Protein AF-A0AAE0WRH0-F1 (afdb_monomer_lite)

Foldseek 3Di:
DDPPPPPDDDDDDDDDDDDDDDDDDDDDDDDDDDPDDDPDVPLDQKDADPVLQKMKGWWWQPPPDWPVNATKTWIWIWGADPLQQFTATPNHGADGPDVQLQFHDFDWIKIFGPPDRVVCCVVPPVSVCVRVVDPRIWTKGFWWFKDKCLDPDPPDKDLKDKIKIKIDTQWIFTPPDPPTDTGGRQDQATWIKIWIKTWPVSDTSPDSSTHIGTPDIDTHGHDPPDDQQDPVNAAFDQPDSDPFPDPDGSRHRTGDPVQADPSHGQHPNNVVVVVVVVVVVVVVVVDDPVVVVVVVVVVVVVVVVVVVVVVVPPPDPPDDDD

Structure (mmCIF, N/CA/C/O backbone):
data_AF-A0AAE0WRH0-F1
#
_entry.id   AF-A0AAE0WRH0-F1
#
loop_
_atom_site.group_PDB
_atom_site.id
_atom_site.type_symbol
_atom_site.label_atom_id
_atom_site.label_alt_id
_atom_site.label_comp_id
_atom_site.label_asym_id
_atom_site.label_entity_id
_atom_site.label_seq_id
_atom_site.pdbx_PDB_ins_code
_atom_site.Cartn_x
_atom_site.Cartn_y
_atom_site.Cartn_z
_atom_site.occupancy
_atom_site.B_iso_or_equiv
_atom_site.auth_seq_id
_atom_site.auth_comp_id
_atom_site.auth_asym_id
_atom_site.auth_atom_id
_atom_site.pdbx_PDB_model_num
ATOM 1 N N . MET A 1 1 ? 21.909 21.677 -8.912 1.00 36.31 1 MET A N 1
ATOM 2 C CA . MET A 1 1 ? 21.391 20.321 -8.637 1.00 36.31 1 MET A CA 1
ATOM 3 C C . MET A 1 1 ? 22.316 19.340 -9.347 1.00 36.31 1 MET A C 1
ATOM 5 O O . MET A 1 1 ? 22.305 19.301 -10.567 1.00 36.31 1 MET A O 1
ATOM 9 N N . ALA A 1 2 ? 23.216 18.668 -8.629 1.00 28.12 2 ALA A N 1
ATOM 10 C CA . ALA A 1 2 ? 24.115 17.678 -9.222 1.00 28.12 2 ALA A CA 1
ATOM 11 C C . ALA A 1 2 ? 23.536 16.290 -8.933 1.00 28.12 2 ALA A C 1
ATOM 13 O O . ALA A 1 2 ? 23.736 15.752 -7.848 1.00 28.12 2 ALA A O 1
ATOM 14 N N . ILE A 1 3 ? 22.774 15.736 -9.878 1.00 37.31 3 ILE A N 1
ATOM 15 C CA . ILE A 1 3 ? 22.413 14.317 -9.848 1.00 37.31 3 ILE A CA 1
ATOM 16 C C . ILE A 1 3 ? 23.674 13.573 -10.283 1.00 37.31 3 ILE A C 1
ATOM 18 O O . ILE A 1 3 ? 23.956 13.422 -11.470 1.00 37.31 3 ILE A O 1
ATOM 22 N N . THR A 1 4 ? 24.506 13.199 -9.317 1.00 38.31 4 THR A N 1
ATOM 23 C CA . THR A 1 4 ? 25.695 12.396 -9.578 1.00 38.31 4 THR A CA 1
ATOM 24 C C . THR A 1 4 ? 25.254 10.990 -9.978 1.00 38.31 4 THR A C 1
ATOM 26 O O . THR A 1 4 ? 24.755 10.207 -9.175 1.00 38.31 4 THR A O 1
ATOM 29 N N . CYS A 1 5 ? 25.434 10.664 -11.258 1.00 40.53 5 CYS A N 1
ATOM 30 C CA . CYS A 1 5 ? 25.326 9.309 -11.793 1.00 40.53 5 CYS A CA 1
ATOM 31 C C . CYS A 1 5 ? 26.486 8.441 -11.266 1.00 40.53 5 CYS A C 1
ATOM 33 O O . CYS A 1 5 ? 27.428 8.139 -11.993 1.00 40.53 5 CYS A O 1
ATOM 35 N N . SER A 1 6 ? 26.456 8.047 -9.991 1.00 40.62 6 SER A N 1
ATOM 36 C CA . SER A 1 6 ? 27.444 7.130 -9.409 1.00 40.62 6 SER A CA 1
ATOM 37 C C . SER A 1 6 ? 27.052 5.669 -9.661 1.00 40.62 6 SER A C 1
ATOM 39 O O . SER A 1 6 ? 26.586 4.939 -8.791 1.00 40.62 6 SER A O 1
ATOM 41 N N . LEU A 1 7 ? 27.251 5.214 -10.896 1.00 40.50 7 LEU A N 1
ATOM 42 C CA . LEU A 1 7 ? 27.279 3.791 -11.235 1.00 40.50 7 LEU A CA 1
ATOM 43 C C . LEU A 1 7 ? 28.736 3.334 -11.188 1.00 40.50 7 LEU A C 1
ATOM 45 O O . LEU A 1 7 ? 29.423 3.528 -12.178 1.00 40.50 7 LEU A O 1
ATOM 49 N N . LEU A 1 8 ? 29.201 2.794 -10.051 1.00 39.56 8 LEU A N 1
ATOM 50 C CA . LEU A 1 8 ? 30.310 1.821 -9.916 1.00 39.56 8 LEU A CA 1
ATOM 51 C C . LEU A 1 8 ? 30.811 1.780 -8.461 1.00 39.56 8 LEU A C 1
ATOM 53 O O . LEU A 1 8 ? 31.639 2.585 -8.051 1.00 39.56 8 LEU A O 1
ATOM 57 N N . SER A 1 9 ? 30.293 0.835 -7.677 1.00 38.06 9 SER A N 1
ATOM 58 C CA . SER A 1 9 ? 31.004 0.073 -6.630 1.00 38.06 9 SER A CA 1
ATOM 59 C C . SER A 1 9 ? 29.976 -0.503 -5.661 1.00 38.06 9 SER A C 1
ATOM 61 O O . SER A 1 9 ? 29.322 0.232 -4.933 1.00 38.06 9 SER A O 1
ATOM 63 N N . ARG A 1 10 ? 29.799 -1.827 -5.705 1.00 33.09 10 ARG A N 1
ATOM 64 C CA . ARG A 1 10 ? 29.371 -2.709 -4.601 1.00 33.09 10 ARG A CA 1
ATOM 65 C C . ARG A 1 10 ? 29.104 -4.093 -5.185 1.00 33.09 10 ARG A C 1
ATOM 67 O O . ARG A 1 10 ? 27.976 -4.516 -5.396 1.00 33.09 10 ARG A O 1
ATOM 74 N N . LEU A 1 11 ? 30.200 -4.775 -5.489 1.00 36.78 11 LEU A N 1
ATOM 75 C CA . LEU A 1 11 ? 30.260 -6.228 -5.534 1.00 36.78 11 LEU A CA 1
ATOM 76 C C . LEU A 1 11 ? 31.298 -6.600 -4.484 1.00 36.78 11 LEU A C 1
ATOM 78 O O . LEU A 1 11 ? 32.467 -6.279 -4.675 1.00 36.78 11 LEU A O 1
ATOM 82 N N . THR A 1 12 ? 30.866 -7.156 -3.352 1.00 38.25 12 THR A N 1
ATOM 83 C CA . THR A 1 12 ? 31.510 -8.289 -2.659 1.00 38.25 12 THR A CA 1
ATOM 84 C C . THR A 1 12 ? 30.901 -8.529 -1.271 1.00 38.25 12 THR A C 1
ATOM 86 O O . THR A 1 12 ? 30.649 -7.601 -0.510 1.00 38.25 12 THR A O 1
ATOM 89 N N . ASN A 1 13 ? 30.751 -9.826 -0.984 1.00 36.03 13 ASN A N 1
ATOM 90 C CA . ASN A 1 13 ? 30.746 -10.505 0.315 1.00 36.03 13 ASN A CA 1
ATOM 91 C C . ASN A 1 13 ? 29.469 -10.477 1.169 1.00 36.03 13 ASN A C 1
ATOM 93 O O . ASN A 1 13 ? 29.310 -9.662 2.072 1.00 36.03 13 ASN A O 1
ATOM 97 N N . GLY A 1 14 ? 28.620 -11.487 0.946 1.00 33.38 14 GLY A N 1
ATOM 98 C CA . GLY A 1 14 ? 27.663 -11.987 1.932 1.00 33.38 14 GLY A CA 1
ATOM 99 C C . GLY A 1 14 ? 28.181 -13.279 2.568 1.00 33.38 14 GLY A C 1
ATOM 100 O O . GLY A 1 14 ? 28.287 -14.303 1.895 1.00 33.38 14 GLY A O 1
ATOM 101 N N . THR A 1 15 ? 28.516 -13.222 3.854 1.00 36.72 15 THR A N 1
ATOM 102 C CA . THR A 1 15 ? 28.806 -14.374 4.718 1.00 36.72 15 THR A CA 1
ATOM 103 C C . THR A 1 15 ? 27.499 -14.874 5.337 1.00 36.72 15 THR A C 1
ATOM 105 O O . THR A 1 15 ? 26.693 -14.078 5.814 1.00 36.72 15 THR A O 1
ATOM 108 N N . ILE A 1 16 ? 27.285 -16.189 5.327 1.00 41.66 16 ILE A N 1
ATOM 109 C CA . ILE A 1 16 ? 26.088 -16.855 5.863 1.00 41.66 16 ILE A CA 1
ATOM 110 C C . ILE A 1 16 ? 26.263 -17.064 7.378 1.00 41.66 16 ILE A C 1
ATOM 112 O O . ILE A 1 16 ? 27.250 -17.694 7.761 1.00 41.66 16 ILE A O 1
ATOM 116 N N . PRO A 1 17 ? 25.346 -16.597 8.248 1.00 42.09 17 PRO A N 1
ATOM 117 C CA . PRO A 1 17 ? 25.362 -16.967 9.657 1.00 42.09 17 PRO A CA 1
ATOM 118 C C . PRO A 1 17 ? 24.641 -18.299 9.911 1.00 42.09 17 PRO A C 1
ATOM 120 O O . PRO A 1 17 ? 23.579 -18.594 9.359 1.00 42.09 17 PRO A O 1
ATOM 123 N N . GLU A 1 18 ? 25.262 -19.093 10.777 1.00 35.84 18 GLU A N 1
ATOM 124 C CA . GLU A 1 18 ? 24.872 -20.428 11.222 1.00 35.84 18 GLU A CA 1
ATOM 125 C C . GLU A 1 18 ? 23.716 -20.371 12.240 1.00 35.84 18 GLU A C 1
ATOM 127 O O . GLU A 1 18 ? 23.653 -19.495 13.105 1.00 35.84 18 GLU A O 1
ATOM 132 N N . LYS A 1 19 ? 22.759 -21.297 12.111 1.00 34.88 19 LYS A N 1
ATOM 133 C CA . LYS A 1 19 ? 21.473 -21.285 12.822 1.00 34.88 19 LYS A CA 1
ATOM 134 C C . LYS A 1 19 ? 21.535 -22.152 14.085 1.00 34.88 19 LYS A C 1
ATOM 136 O O . LYS A 1 19 ? 21.376 -23.369 14.014 1.00 34.88 19 LYS A O 1
ATOM 141 N N . THR A 1 20 ? 21.697 -21.527 15.248 1.00 38.59 20 THR A N 1
ATOM 142 C CA . THR A 1 20 ? 21.632 -22.206 16.554 1.00 38.59 20 THR A CA 1
ATOM 143 C C . THR A 1 20 ? 20.179 -22.407 16.987 1.00 38.59 20 THR A C 1
ATOM 145 O O . THR A 1 20 ? 19.415 -21.451 17.104 1.00 38.59 20 THR A O 1
ATOM 148 N N . THR A 1 21 ? 19.792 -23.663 17.226 1.00 37.97 21 THR A N 1
ATOM 149 C CA . THR A 1 21 ? 18.445 -24.058 17.668 1.00 37.97 21 THR A CA 1
ATOM 150 C C . THR A 1 21 ? 18.460 -24.366 19.163 1.00 37.97 21 THR A C 1
ATOM 152 O O . THR A 1 21 ? 19.116 -25.312 19.591 1.00 37.97 21 THR A O 1
ATOM 155 N N . THR A 1 22 ? 17.723 -23.587 19.954 1.00 46.72 22 THR A N 1
ATOM 156 C CA . THR A 1 22 ? 17.551 -23.790 21.402 1.00 46.72 22 THR A CA 1
ATOM 157 C C . THR A 1 22 ? 16.185 -24.430 21.688 1.00 46.72 22 THR A C 1
ATOM 159 O O . THR A 1 22 ? 15.180 -23.956 21.153 1.00 46.72 22 THR A O 1
ATOM 162 N N . PRO A 1 23 ? 16.093 -25.475 22.531 1.00 41.44 23 PRO A N 1
ATOM 163 C CA . PRO A 1 23 ? 14.818 -26.089 22.888 1.00 41.44 23 PRO A CA 1
ATOM 164 C C . PRO A 1 23 ? 14.096 -25.295 23.989 1.00 41.44 23 PRO A C 1
ATOM 166 O O . PRO A 1 23 ? 14.675 -24.954 25.019 1.00 41.44 23 PRO A O 1
ATOM 169 N N . ILE A 1 24 ? 12.806 -25.026 23.772 1.00 45.50 24 ILE A N 1
ATOM 170 C CA . ILE A 1 24 ? 11.917 -24.327 24.710 1.00 45.50 24 ILE A CA 1
ATOM 171 C C . ILE A 1 24 ? 11.185 -25.364 25.573 1.00 45.50 24 ILE A C 1
ATOM 173 O O . ILE A 1 24 ? 10.405 -26.166 25.063 1.00 45.50 24 ILE A O 1
ATOM 177 N N . SER A 1 25 ? 11.420 -25.320 26.887 1.00 37.91 25 SER A N 1
ATOM 178 C CA . SER A 1 25 ? 10.649 -26.041 27.909 1.00 37.91 25 SER A CA 1
ATOM 179 C C . SER A 1 25 ? 9.514 -25.156 28.434 1.00 37.91 25 SER A C 1
ATOM 181 O O . SER A 1 25 ? 9.714 -23.965 28.671 1.00 37.91 25 SER A O 1
ATOM 183 N N . ARG A 1 26 ? 8.318 -25.731 28.610 1.00 41.47 26 ARG A N 1
ATOM 184 C CA . ARG A 1 26 ? 7.085 -25.026 28.992 1.00 41.47 26 ARG A CA 1
ATOM 185 C C . ARG A 1 26 ? 6.517 -25.616 30.292 1.00 41.47 26 ARG A C 1
ATOM 187 O O . ARG A 1 26 ? 6.052 -26.753 30.260 1.00 41.47 26 ARG A O 1
ATOM 194 N N . PRO A 1 27 ? 6.487 -24.875 31.414 1.00 50.16 27 PRO A N 1
ATOM 195 C CA . PRO A 1 27 ? 5.663 -25.225 32.567 1.00 50.16 27 PRO A CA 1
ATOM 196 C C . PRO A 1 27 ? 4.265 -24.611 32.419 1.00 50.16 27 PRO A C 1
ATOM 198 O O . PRO A 1 27 ? 4.120 -23.426 32.117 1.00 50.16 27 PRO A O 1
ATOM 201 N N . GLY A 1 28 ? 3.232 -25.428 32.622 1.00 53.56 28 GLY A N 1
ATOM 202 C CA . GLY A 1 28 ? 1.841 -24.988 32.655 1.00 53.56 28 GLY A CA 1
ATOM 203 C C . GLY A 1 28 ? 1.532 -24.238 33.948 1.00 53.56 28 GLY A C 1
ATOM 204 O O . GLY A 1 28 ? 1.704 -24.781 35.036 1.00 53.56 28 GLY A O 1
ATOM 205 N N . GLN A 1 29 ? 1.049 -23.004 33.820 1.00 47.09 29 GLN A N 1
ATOM 206 C CA . GLN A 1 29 ? 0.536 -22.209 34.930 1.00 47.09 29 GLN A CA 1
ATOM 207 C C . GLN A 1 29 ? -0.936 -21.888 34.656 1.00 47.09 29 GLN A C 1
ATOM 209 O O . GLN A 1 29 ? -1.284 -21.395 33.583 1.00 47.09 29 GLN A O 1
ATOM 214 N N . ALA A 1 30 ? -1.801 -22.242 35.606 1.00 55.53 30 ALA A N 1
ATOM 215 C CA . ALA A 1 30 ? -3.238 -22.022 35.531 1.00 55.53 30 ALA A CA 1
ATOM 216 C C . ALA A 1 30 ? -3.544 -20.519 35.618 1.00 55.53 30 ALA A C 1
ATOM 218 O O . ALA A 1 30 ? -3.174 -19.861 36.590 1.00 55.53 30 ALA A O 1
ATOM 219 N N . VAL A 1 31 ? -4.201 -19.989 34.586 1.00 49.31 31 VAL A N 1
ATOM 220 C CA . VAL A 1 31 ? -4.571 -18.575 34.465 1.00 49.31 31 VAL A CA 1
ATOM 221 C C . VAL A 1 31 ? -6.003 -18.402 34.968 1.00 49.31 31 VAL A C 1
ATOM 223 O O . VAL A 1 31 ? -6.925 -19.064 34.490 1.00 49.31 31 VAL A O 1
ATOM 226 N N . SER A 1 32 ? -6.176 -17.533 35.960 1.00 60.09 32 SER A N 1
ATOM 227 C CA . SER A 1 32 ? -7.472 -17.064 36.451 1.00 60.09 32 SER A CA 1
ATOM 228 C C . SER A 1 32 ? -8.250 -16.328 35.348 1.00 60.09 32 SER A C 1
ATOM 230 O O . SER A 1 32 ? -7.640 -15.718 34.468 1.00 60.09 32 SER A O 1
ATOM 232 N N . PRO A 1 33 ? -9.596 -16.369 35.367 1.00 61.50 33 PRO A N 1
ATOM 233 C CA . PRO A 1 33 ? -10.404 -15.729 34.337 1.00 61.50 33 PRO A CA 1
ATOM 234 C C . PRO A 1 33 ? -10.141 -14.213 34.303 1.00 61.50 33 PRO A C 1
ATOM 236 O O . PRO A 1 33 ? -10.092 -13.580 35.363 1.00 61.50 33 PRO A O 1
ATOM 239 N N . PRO A 1 34 ? -9.950 -13.628 33.107 1.00 59.00 34 PRO A N 1
ATOM 240 C CA . PRO A 1 34 ? -9.589 -12.227 32.974 1.00 59.00 34 PRO A CA 1
ATOM 241 C C . PRO A 1 34 ? -10.726 -11.316 33.464 1.00 59.00 34 PRO A C 1
ATOM 243 O O . PRO A 1 34 ? -11.902 -11.615 33.231 1.00 59.00 34 PRO A O 1
ATOM 246 N N . PRO A 1 35 ? -10.396 -10.199 34.136 1.00 59.44 35 PRO A N 1
ATOM 247 C CA . PRO A 1 35 ? -11.379 -9.204 34.536 1.00 59.44 35 PRO A CA 1
ATOM 248 C C . PRO A 1 35 ? -12.110 -8.649 33.309 1.00 59.44 35 PRO A C 1
ATOM 250 O O . PRO A 1 35 ? -11.516 -8.412 32.256 1.00 59.44 35 PRO A O 1
ATOM 253 N N . LYS A 1 36 ? -13.425 -8.464 33.459 1.00 47.84 36 LYS A N 1
ATOM 254 C CA . LYS A 1 36 ? -14.322 -7.954 32.419 1.00 47.84 36 LYS A CA 1
ATOM 255 C C . LYS A 1 36 ? -13.853 -6.550 31.990 1.00 47.84 36 LYS A C 1
ATOM 257 O O . LYS A 1 36 ? -13.722 -5.694 32.866 1.00 47.84 36 LYS A O 1
ATOM 262 N N . PRO A 1 37 ? -13.573 -6.309 30.696 1.00 50.72 37 PRO A N 1
ATOM 263 C CA . PRO A 1 37 ? -13.028 -5.036 30.243 1.00 50.72 37 PRO A CA 1
ATOM 264 C C . PRO A 1 37 ? -14.036 -3.905 30.472 1.00 50.72 37 PRO A C 1
ATOM 266 O O . PRO A 1 37 ? -15.214 -4.030 30.145 1.00 50.72 37 PRO A O 1
ATOM 269 N N . SER A 1 38 ? -13.546 -2.823 31.074 1.00 46.62 38 SER A N 1
ATOM 270 C CA . SER A 1 38 ? -14.265 -1.564 31.263 1.00 46.62 38 SER A CA 1
ATOM 271 C C . SER A 1 38 ? -14.531 -0.916 29.902 1.00 46.62 38 SER A C 1
ATOM 273 O O . SER A 1 38 ? -13.599 -0.733 29.121 1.00 46.62 38 SER A O 1
ATOM 275 N N . GLU A 1 39 ? -15.787 -0.565 29.628 1.00 45.88 39 GLU A N 1
ATOM 276 C CA . GLU A 1 39 ? -16.225 0.190 28.446 1.00 45.88 39 GLU A CA 1
ATOM 277 C C . GLU A 1 39 ? -15.820 1.671 28.583 1.00 45.88 39 GLU A C 1
ATOM 279 O O . GLU A 1 39 ? -16.652 2.552 28.785 1.00 45.88 39 GLU A O 1
ATOM 284 N N . GLU A 1 40 ? -14.522 1.973 28.513 1.00 43.34 40 GLU A N 1
ATOM 285 C CA . GLU A 1 40 ? -14.104 3.314 28.091 1.00 43.34 40 GLU A CA 1
ATOM 286 C C . GLU A 1 40 ? -14.421 3.469 26.596 1.00 43.34 40 GLU A C 1
ATOM 288 O O . GLU A 1 40 ? -14.320 2.480 25.860 1.00 43.34 40 GLU A O 1
ATOM 293 N N . PRO A 1 41 ? -14.801 4.671 26.116 1.00 48.25 41 PRO A N 1
ATOM 294 C CA . PRO A 1 41 ? -14.978 4.933 24.693 1.00 48.25 41 PRO A CA 1
ATOM 295 C C . PRO A 1 41 ? -13.643 4.663 24.005 1.00 48.25 41 PRO A C 1
ATOM 297 O O . PRO A 1 41 ? -12.730 5.488 24.030 1.00 48.25 41 PRO A O 1
ATOM 300 N N . SER A 1 42 ? -13.500 3.443 23.483 1.00 50.19 42 SER A N 1
ATOM 301 C CA . SER A 1 42 ? -12.217 2.955 23.016 1.00 50.19 42 SER A CA 1
ATOM 302 C C . SER A 1 42 ? -11.779 3.880 21.896 1.00 50.19 42 SER A C 1
ATOM 304 O O . SER A 1 42 ? -12.507 4.057 20.912 1.00 50.19 42 SER A O 1
ATOM 306 N N . ASN A 1 43 ? -10.614 4.494 22.080 1.00 62.09 43 ASN A N 1
ATOM 307 C CA . ASN A 1 43 ? -9.896 5.246 21.067 1.00 62.09 43 ASN A CA 1
ATOM 308 C C . ASN A 1 43 ? -9.443 4.244 19.995 1.00 62.09 43 ASN A C 1
ATOM 310 O O . ASN A 1 43 ? -8.285 3.845 19.927 1.00 62.09 43 ASN A O 1
ATOM 314 N N . SER A 1 44 ? -10.423 3.692 19.286 1.00 78.12 44 SER A N 1
ATOM 315 C CA . SER A 1 44 ? -10.255 2.566 18.395 1.00 78.12 44 SER A CA 1
ATOM 316 C C . SER A 1 44 ? -9.604 3.091 17.133 1.00 78.12 44 SER A C 1
ATOM 318 O O . SER A 1 44 ? -10.112 3.977 16.448 1.00 78.12 44 SER A O 1
ATOM 320 N N . ASP A 1 45 ? -8.443 2.529 16.835 1.00 91.69 45 ASP A N 1
ATOM 321 C CA . ASP A 1 45 ? -7.679 2.851 15.637 1.00 91.69 45 ASP A CA 1
ATOM 322 C C . ASP A 1 45 ? -8.337 2.286 14.361 1.00 91.69 45 ASP A C 1
ATOM 324 O O . ASP A 1 45 ? -7.803 2.422 13.263 1.00 91.69 45 ASP A O 1
ATOM 328 N N . PHE A 1 46 ? -9.500 1.639 14.473 1.00 94.62 46 PHE A N 1
ATOM 329 C CA . PHE A 1 46 ? -10.272 1.136 13.345 1.00 94.62 46 PHE A CA 1
ATOM 330 C C . PHE A 1 46 ? -11.781 1.198 13.615 1.00 94.62 46 PHE A C 1
ATOM 332 O O . PHE A 1 46 ? -12.233 1.127 14.755 1.00 94.62 46 PHE A O 1
ATOM 339 N N . TYR A 1 47 ? -12.556 1.293 12.541 1.00 94.62 47 TYR A N 1
ATOM 340 C CA . TYR A 1 47 ? -14.014 1.262 12.514 1.00 94.62 47 TYR A CA 1
ATOM 341 C C . TYR A 1 47 ? -14.446 0.274 11.429 1.00 94.62 47 TYR A C 1
ATOM 343 O O . TYR A 1 47 ? -13.955 0.356 10.307 1.00 94.62 47 TYR A O 1
ATOM 351 N N . ILE A 1 48 ? -15.353 -0.651 11.741 1.00 94.81 48 ILE A N 1
ATOM 352 C CA . ILE A 1 48 ? -15.945 -1.577 10.762 1.00 94.81 48 ILE A CA 1
ATOM 353 C C . ILE A 1 48 ? -17.402 -1.168 10.570 1.00 94.81 48 ILE A C 1
ATOM 355 O O . ILE A 1 48 ? -18.117 -0.951 11.552 1.00 94.81 48 ILE A O 1
ATOM 359 N N . SER A 1 49 ? -17.849 -1.057 9.321 1.00 94.06 49 SER A N 1
ATOM 360 C CA . SER A 1 49 ? -19.236 -0.708 9.032 1.00 94.06 49 SER A CA 1
ATOM 361 C C . SER A 1 49 ? -20.197 -1.809 9.474 1.00 94.06 49 SER A C 1
ATOM 363 O O . SER A 1 49 ? -19.862 -2.993 9.506 1.00 94.06 49 SER A O 1
ATOM 365 N N . ARG A 1 50 ? -21.433 -1.419 9.802 1.00 93.19 50 ARG A N 1
ATOM 366 C CA . ARG A 1 50 ? -22.461 -2.340 10.324 1.00 93.19 50 ARG A CA 1
ATOM 367 C C . ARG A 1 50 ? -22.827 -3.470 9.360 1.00 93.19 50 ARG A C 1
ATOM 369 O O . ARG A 1 50 ? -23.261 -4.527 9.794 1.00 93.19 50 ARG A O 1
ATOM 376 N N . ASP A 1 51 ? -22.687 -3.231 8.064 1.00 94.44 51 ASP A N 1
ATOM 377 C CA . ASP A 1 51 ? -22.930 -4.199 6.994 1.00 94.44 51 ASP A CA 1
ATOM 378 C C . ASP A 1 51 ? -21.694 -5.054 6.663 1.00 94.44 51 ASP A C 1
ATOM 380 O O . ASP A 1 51 ? -21.763 -5.901 5.776 1.00 94.44 51 ASP A O 1
ATOM 384 N N . HIS A 1 52 ? -20.569 -4.851 7.362 1.00 95.50 52 HIS A N 1
ATOM 385 C CA . HIS A 1 52 ? -19.303 -5.560 7.153 1.00 95.50 52 HIS A CA 1
ATOM 386 C C . HIS A 1 52 ? -18.721 -5.425 5.734 1.00 95.50 52 HIS A C 1
ATOM 388 O O . HIS A 1 52 ? -17.855 -6.214 5.339 1.00 95.50 52 HIS A O 1
ATOM 394 N N . SER A 1 53 ? -19.180 -4.433 4.964 1.00 95.50 53 SER A N 1
ATOM 395 C CA . SER A 1 53 ? -18.709 -4.165 3.602 1.00 95.50 53 SER A CA 1
ATOM 396 C C . SER A 1 53 ? -17.479 -3.257 3.568 1.00 95.50 53 SER A C 1
ATOM 398 O O . SER A 1 53 ? -16.770 -3.205 2.561 1.00 95.50 53 SER A O 1
ATOM 400 N N . SER A 1 54 ? -17.210 -2.544 4.664 1.00 96.69 54 SER A N 1
ATOM 401 C CA . SER A 1 54 ? -16.128 -1.575 4.744 1.00 96.69 54 SER A CA 1
ATOM 402 C C . SER A 1 54 ? -15.489 -1.499 6.126 1.00 96.69 54 SER A C 1
ATOM 404 O O . SER A 1 54 ? -16.084 -1.846 7.149 1.00 96.69 54 SER A O 1
ATOM 406 N N . ALA A 1 55 ? -14.242 -1.050 6.149 1.00 96.81 55 ALA A N 1
ATOM 407 C CA . ALA A 1 55 ? -13.501 -0.757 7.351 1.00 96.81 55 ALA A CA 1
ATOM 408 C C . ALA A 1 55 ? -12.596 0.452 7.127 1.00 96.81 55 ALA A C 1
ATOM 410 O O . ALA A 1 55 ? -11.842 0.519 6.158 1.00 96.81 55 ALA A O 1
ATOM 411 N N . LEU A 1 56 ? -12.634 1.385 8.065 1.00 96.31 56 LEU A N 1
ATOM 412 C CA . LEU A 1 56 ? -11.727 2.514 8.116 1.00 96.31 56 LEU A CA 1
ATOM 413 C C . LEU A 1 56 ? -10.659 2.231 9.169 1.00 96.31 56 LEU A C 1
ATOM 415 O O . LEU A 1 56 ? -10.981 1.825 10.282 1.00 96.31 56 LEU A O 1
ATOM 419 N N . VAL A 1 57 ? -9.392 2.442 8.830 1.00 96.75 57 VAL A N 1
ATOM 420 C CA . VAL A 1 57 ? -8.257 2.191 9.722 1.00 96.75 57 VAL A CA 1
ATOM 421 C C . VAL A 1 57 ? -7.391 3.439 9.794 1.00 96.75 57 VAL A C 1
ATOM 423 O O . VAL A 1 57 ? -6.945 3.947 8.766 1.00 96.75 57 VAL A O 1
ATOM 426 N N . LYS A 1 58 ? -7.137 3.919 11.011 1.00 95.94 58 LYS A N 1
ATOM 427 C CA . LYS A 1 58 ? -6.121 4.926 11.309 1.00 95.94 58 LYS A CA 1
ATOM 428 C C . LYS A 1 58 ? -4.820 4.203 11.634 1.00 95.94 58 LYS A C 1
ATOM 430 O O . LYS A 1 58 ? -4.755 3.438 12.591 1.00 95.94 58 LYS A O 1
ATOM 435 N N . LEU A 1 59 ? -3.784 4.445 10.840 1.00 96.44 59 LEU A N 1
ATOM 436 C CA . LEU A 1 59 ? -2.475 3.835 11.041 1.00 96.44 59 LEU A CA 1
ATOM 437 C C . LEU A 1 59 ? -1.424 4.904 11.315 1.00 96.44 59 LEU A C 1
ATOM 439 O O . LEU A 1 59 ? -1.157 5.737 10.453 1.00 96.44 59 LEU A O 1
ATOM 443 N N . ASP A 1 60 ? -0.807 4.855 12.491 1.00 95.62 60 ASP A N 1
ATOM 444 C CA . ASP A 1 60 ? 0.297 5.746 12.846 1.00 95.62 60 ASP A CA 1
ATOM 445 C C . ASP A 1 60 ? 1.547 5.418 12.021 1.00 95.62 60 ASP A C 1
ATOM 447 O O . ASP A 1 60 ? 1.944 4.254 11.908 1.00 95.62 60 ASP A O 1
ATOM 451 N N . LEU A 1 61 ? 2.182 6.454 11.467 1.00 95.12 61 LEU A N 1
ATOM 452 C CA . LEU A 1 61 ? 3.397 6.353 10.658 1.00 95.12 61 LEU A CA 1
ATOM 453 C C . LEU A 1 61 ? 4.561 7.065 11.368 1.00 95.12 61 LEU A C 1
ATOM 455 O O . LEU A 1 61 ? 4.902 8.204 11.030 1.00 95.12 61 LEU A O 1
ATOM 459 N N . PRO A 1 62 ? 5.180 6.432 12.380 1.00 93.19 62 PRO A N 1
ATOM 460 C CA . PRO A 1 62 ? 6.320 7.022 13.070 1.00 93.19 62 PRO A CA 1
ATOM 461 C C . PRO A 1 62 ? 7.466 7.284 12.084 1.00 93.19 62 PRO A C 1
ATOM 463 O O . PRO A 1 62 ? 7.892 6.390 11.360 1.00 93.19 62 PRO A O 1
ATOM 466 N N . GLY A 1 63 ? 7.965 8.522 12.066 1.00 89.31 63 GLY A N 1
ATOM 467 C CA . GLY A 1 63 ? 9.036 8.958 11.166 1.00 89.31 63 GLY A CA 1
ATOM 468 C C . GLY A 1 63 ? 8.558 9.563 9.843 1.00 89.31 63 GLY A C 1
ATOM 469 O O . GLY A 1 63 ? 9.348 10.240 9.187 1.00 89.31 63 GLY A O 1
ATOM 470 N N . ALA A 1 64 ? 7.280 9.410 9.472 1.00 90.44 64 ALA A N 1
ATOM 471 C CA . ALA A 1 64 ? 6.740 10.106 8.309 1.00 90.44 64 ALA A CA 1
ATOM 472 C C . ALA A 1 64 ? 6.703 11.627 8.570 1.00 90.44 64 ALA A C 1
ATOM 474 O O . ALA A 1 64 ? 6.200 12.058 9.616 1.00 90.44 64 ALA A O 1
ATOM 475 N N . PRO A 1 65 ? 7.220 12.456 7.645 1.00 82.88 65 PRO A N 1
ATOM 476 C CA . PRO A 1 65 ? 7.284 13.896 7.830 1.00 82.88 65 PRO A CA 1
ATOM 477 C C . PRO A 1 65 ? 5.870 14.474 7.843 1.00 82.88 65 PRO A C 1
ATOM 479 O O . PRO A 1 65 ? 5.046 14.142 6.994 1.00 82.88 65 PRO A O 1
ATOM 482 N N . PHE A 1 66 ? 5.590 15.350 8.806 1.00 83.56 66 PHE A N 1
ATOM 483 C CA . PHE A 1 66 ? 4.334 16.088 8.894 1.00 83.56 66 PHE A CA 1
ATOM 484 C C . PHE A 1 66 ? 4.635 17.570 9.073 1.00 83.56 66 PHE A C 1
ATOM 486 O O . PHE A 1 66 ? 5.538 17.932 9.831 1.00 83.56 66 PHE A O 1
ATOM 493 N N . ARG A 1 67 ? 3.880 18.441 8.391 1.00 75.94 67 ARG A N 1
ATOM 494 C CA . ARG A 1 67 ? 4.175 19.885 8.296 1.00 75.94 67 ARG A CA 1
ATOM 49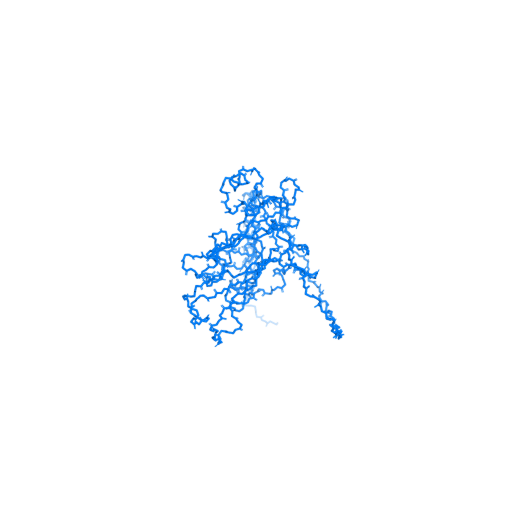5 C C . ARG A 1 67 ? 4.340 20.580 9.656 1.00 75.94 67 ARG A C 1
ATOM 497 O O . ARG A 1 67 ? 5.082 21.550 9.749 1.00 75.94 67 ARG A O 1
ATOM 504 N N . SER A 1 68 ? 3.669 20.096 10.702 1.00 74.44 68 SER A N 1
ATOM 505 C CA . SER A 1 68 ? 3.702 20.682 12.050 1.00 74.44 68 SER A CA 1
ATOM 506 C C . SER A 1 68 ? 4.707 20.026 13.009 1.00 74.44 68 SER A C 1
ATOM 508 O O . SER A 1 68 ? 4.724 20.373 14.189 1.00 74.44 68 SER A O 1
ATOM 510 N N . GLY A 1 69 ? 5.510 19.055 12.552 1.00 77.50 69 GLY A N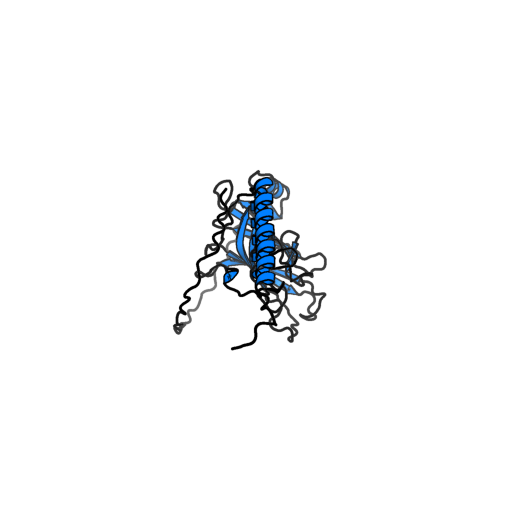 1
ATOM 511 C CA . GLY A 1 69 ? 6.398 18.261 13.417 1.00 77.50 69 GLY A CA 1
ATOM 512 C C . GLY A 1 69 ? 5.662 17.336 14.396 1.00 77.50 69 GLY A C 1
ATOM 513 O O . GLY A 1 69 ? 6.287 16.711 15.249 1.00 77.50 69 GLY A O 1
ATOM 514 N N . GLN A 1 70 ? 4.334 17.252 14.295 1.00 82.00 70 GLN A N 1
ATOM 515 C CA . GLN A 1 70 ? 3.508 16.350 15.090 1.00 82.00 70 GLN A CA 1
ATOM 516 C C . GLN A 1 70 ? 3.586 14.917 14.558 1.00 82.00 70 GLN A C 1
ATOM 518 O O . GLN A 1 70 ? 3.934 14.683 13.400 1.00 82.00 70 GLN A O 1
ATOM 523 N N . MET A 1 71 ? 3.214 13.956 15.407 1.00 86.31 71 MET A N 1
ATOM 524 C CA . MET A 1 71 ? 2.995 12.581 14.963 1.00 86.31 71 MET A CA 1
ATOM 525 C C . MET A 1 71 ? 1.892 12.551 13.904 1.00 86.31 71 MET A C 1
ATOM 527 O O . MET A 1 71 ? 0.880 13.254 14.019 1.00 86.31 71 MET A O 1
ATOM 531 N N . SER A 1 72 ? 2.117 11.742 12.875 1.00 91.00 72 SER A N 1
ATOM 532 C CA . SER A 1 72 ? 1.184 11.589 11.773 1.00 91.00 72 SER A CA 1
ATOM 533 C C . SER A 1 72 ? 0.657 10.174 11.675 1.00 91.00 72 SER A C 1
ATOM 535 O O . SER A 1 72 ? 1.327 9.193 12.012 1.00 91.00 72 SER A O 1
ATOM 537 N N . SER A 1 73 ? -0.560 10.095 11.167 1.00 94.06 73 SER A N 1
ATOM 538 C CA . SER A 1 73 ? -1.220 8.851 10.824 1.00 94.06 73 SER A CA 1
ATOM 539 C C . SER A 1 73 ? -1.792 8.966 9.420 1.00 94.06 73 SER A C 1
ATOM 541 O O . SER A 1 73 ? -1.929 10.056 8.864 1.00 94.06 73 SER A O 1
ATOM 543 N N . VAL A 1 74 ? -2.145 7.832 8.838 1.00 94.94 74 VAL A N 1
ATOM 544 C CA . VAL A 1 74 ? -2.861 7.763 7.567 1.00 94.94 74 VAL A CA 1
ATOM 545 C C . VAL A 1 74 ? -4.199 7.088 7.761 1.00 94.94 74 VAL A C 1
ATOM 547 O O . VAL A 1 74 ? -4.361 6.239 8.640 1.00 94.94 74 VAL A O 1
ATOM 550 N N . LEU A 1 75 ? -5.156 7.470 6.923 1.00 94.31 75 LEU A N 1
ATOM 551 C CA . LEU A 1 75 ? -6.452 6.814 6.853 1.00 94.31 75 LEU A CA 1
ATOM 552 C C . LEU A 1 75 ? -6.484 5.843 5.679 1.00 94.31 75 LEU A C 1
ATOM 554 O O . LEU A 1 75 ? -6.274 6.218 4.522 1.00 94.31 75 LEU A O 1
ATOM 558 N N . LEU A 1 76 ? -6.768 4.590 6.007 1.00 96.00 76 LEU A N 1
ATOM 559 C CA . LEU A 1 76 ? -6.901 3.485 5.075 1.00 96.00 76 LEU A CA 1
ATOM 560 C C . LEU A 1 76 ? -8.368 3.060 5.066 1.00 96.00 76 LEU A C 1
ATOM 562 O O . LEU A 1 76 ? -8.874 2.514 6.045 1.00 96.00 76 LEU A O 1
ATOM 566 N N . ASN A 1 77 ? -9.060 3.361 3.975 1.00 95.81 77 ASN A N 1
ATOM 567 C CA . ASN A 1 77 ? -10.455 3.011 3.767 1.00 95.81 77 ASN A CA 1
ATOM 568 C C . ASN A 1 77 ? -10.547 1.747 2.913 1.00 95.81 77 ASN A C 1
ATOM 570 O O . ASN A 1 77 ? -10.358 1.800 1.696 1.00 95.81 77 ASN A O 1
ATOM 574 N N . PHE A 1 78 ? -10.832 0.626 3.561 1.00 97.06 78 PHE A N 1
ATOM 575 C CA . PHE A 1 78 ? -11.084 -0.657 2.929 1.00 97.06 78 PHE A CA 1
ATOM 576 C C . PHE A 1 78 ? -12.575 -0.791 2.651 1.00 97.06 78 PHE A C 1
ATOM 578 O O . PHE A 1 78 ? -13.394 -0.664 3.551 1.00 97.06 78 PHE A O 1
ATOM 585 N N . THR A 1 79 ? -12.939 -1.065 1.410 1.00 97.06 79 THR A N 1
ATOM 586 C CA . THR A 1 79 ? -14.334 -1.222 0.977 1.00 97.06 79 THR A CA 1
ATOM 587 C C . THR A 1 79 ? -14.403 -2.371 -0.008 1.00 97.06 79 THR A C 1
ATOM 589 O O . THR A 1 79 ? -13.474 -2.547 -0.791 1.00 97.06 79 THR A O 1
ATOM 592 N N . PHE A 1 80 ? -15.466 -3.161 -0.003 1.00 96.31 80 PHE A N 1
ATOM 593 C CA . PHE A 1 80 ? -15.730 -4.036 -1.139 1.00 96.31 80 PHE A CA 1
ATOM 594 C C . PHE A 1 80 ? -16.386 -3.256 -2.277 1.00 96.31 80 PHE A C 1
ATOM 596 O O . PHE A 1 80 ? -17.114 -2.285 -2.057 1.00 96.31 80 PHE A O 1
ATOM 603 N N . THR A 1 81 ? -16.129 -3.685 -3.509 1.00 95.19 81 THR A N 1
ATOM 604 C CA . THR A 1 81 ? -16.916 -3.264 -4.672 1.00 95.19 81 THR A CA 1
ATOM 605 C C . THR A 1 81 ? -18.390 -3.642 -4.501 1.00 95.19 81 THR A C 1
ATOM 607 O O . THR A 1 81 ? -18.737 -4.495 -3.688 1.00 95.19 81 THR A O 1
ATOM 610 N N . SER A 1 82 ? -19.284 -3.029 -5.283 1.00 92.94 82 SER A N 1
ATOM 611 C CA . SER A 1 82 ? -20.730 -3.302 -5.192 1.00 92.94 82 SER A CA 1
ATOM 612 C C . SER A 1 82 ? -21.106 -4.757 -5.493 1.00 92.94 82 SER A C 1
ATOM 614 O O . SER A 1 82 ? -22.169 -5.213 -5.086 1.00 92.94 82 SER A O 1
ATOM 616 N N . ASP A 1 83 ? -20.253 -5.471 -6.227 1.00 90.56 83 ASP A N 1
ATOM 617 C CA . ASP A 1 83 ? -20.373 -6.902 -6.514 1.00 90.56 83 ASP A CA 1
ATOM 618 C C . ASP A 1 83 ? -19.722 -7.799 -5.439 1.00 90.56 83 ASP A C 1
ATOM 620 O O . ASP A 1 83 ? -19.885 -9.017 -5.473 1.00 90.56 83 ASP A O 1
ATOM 624 N N . GLY A 1 84 ? -19.006 -7.218 -4.470 1.00 90.50 84 GLY A N 1
ATOM 625 C CA . GLY A 1 84 ? -18.366 -7.942 -3.374 1.00 90.50 84 GLY A CA 1
ATOM 626 C C . GLY A 1 84 ? -17.111 -8.731 -3.755 1.00 90.50 84 GLY A C 1
ATOM 627 O O . GLY A 1 84 ? -16.575 -9.468 -2.925 1.00 90.50 84 GLY A O 1
ATOM 628 N N . HIS A 1 85 ? -16.648 -8.611 -5.003 1.00 89.12 85 HIS A N 1
ATOM 629 C CA . HIS A 1 85 ? -15.578 -9.445 -5.559 1.00 89.12 85 HIS A CA 1
ATOM 630 C C . 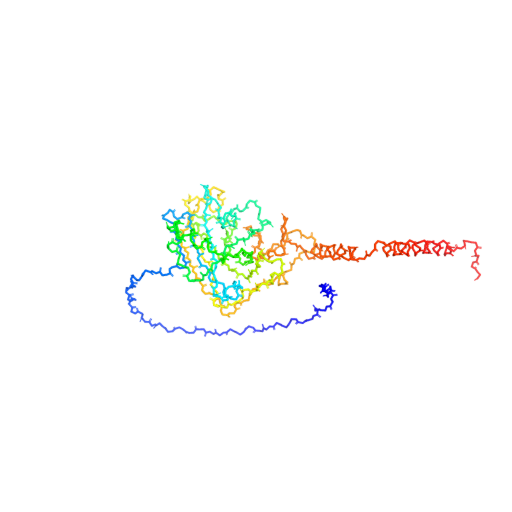HIS A 1 85 ? -14.173 -8.902 -5.289 1.00 89.12 85 HIS A C 1
ATOM 632 O O . HIS A 1 85 ? -13.217 -9.681 -5.223 1.00 89.12 85 HIS A O 1
ATOM 638 N N . HIS A 1 86 ? -14.043 -7.584 -5.136 1.00 91.06 86 HIS A N 1
ATOM 639 C CA . HIS A 1 86 ? -12.760 -6.905 -5.018 1.00 91.06 86 HIS A CA 1
ATOM 640 C C . HIS A 1 86 ? -12.686 -6.105 -3.727 1.00 91.06 86 HIS A C 1
ATOM 642 O O . HIS A 1 86 ? -13.611 -5.369 -3.383 1.00 91.06 86 HIS A O 1
ATOM 648 N N . LEU A 1 87 ? -11.547 -6.197 -3.043 1.00 94.06 87 LEU A N 1
ATOM 649 C CA . LEU A 1 87 ? -11.228 -5.293 -1.951 1.00 94.06 87 LEU A CA 1
ATOM 650 C C . LEU A 1 87 ? -10.591 -4.034 -2.533 1.00 94.06 87 LEU A C 1
ATOM 652 O O . LEU A 1 87 ? -9.576 -4.091 -3.228 1.00 94.06 87 LEU A O 1
ATOM 656 N N . VAL A 1 88 ? -11.181 -2.897 -2.215 1.00 95.62 88 VAL A N 1
ATOM 657 C CA . VAL A 1 88 ? -10.793 -1.563 -2.651 1.00 95.62 88 VAL A CA 1
ATOM 658 C C . VAL A 1 88 ? -10.171 -0.831 -1.468 1.00 95.62 88 VAL A C 1
ATOM 660 O O . VAL A 1 88 ? -10.762 -0.786 -0.392 1.00 95.62 88 VAL A O 1
ATOM 663 N N . LEU A 1 89 ? -9.001 -0.230 -1.671 1.00 95.06 89 LEU A N 1
ATOM 664 C CA . LEU A 1 89 ? -8.336 0.643 -0.708 1.00 95.06 89 LEU A CA 1
ATOM 665 C C . LEU A 1 89 ? -8.336 2.075 -1.251 1.00 95.06 89 LEU A C 1
ATOM 667 O O . LEU A 1 89 ? -7.816 2.332 -2.337 1.00 95.06 89 LEU A O 1
ATOM 671 N N . ASN A 1 90 ? -8.952 3.002 -0.515 1.00 94.12 90 ASN A N 1
ATOM 672 C CA . ASN A 1 90 ? -9.082 4.419 -0.882 1.00 94.12 90 ASN A CA 1
ATOM 673 C C . ASN A 1 90 ? -9.627 4.630 -2.312 1.00 94.12 90 ASN A C 1
ATOM 675 O O . ASN A 1 90 ? -9.169 5.499 -3.050 1.00 94.12 90 ASN A O 1
ATOM 679 N N . GLY A 1 91 ? -10.602 3.813 -2.720 1.00 93.19 91 GLY A N 1
ATOM 680 C CA . GLY A 1 91 ? -11.238 3.904 -4.040 1.00 93.19 91 GLY A CA 1
ATOM 681 C C . GLY A 1 91 ? -10.504 3.186 -5.182 1.00 93.19 91 GLY A C 1
ATOM 682 O O . GLY A 1 91 ? -10.991 3.212 -6.310 1.00 93.19 91 GLY A O 1
ATOM 683 N N . ARG A 1 92 ? -9.371 2.513 -4.927 1.00 93.38 92 ARG A N 1
ATOM 684 C CA . ARG A 1 92 ? -8.653 1.704 -5.931 1.00 93.38 92 ARG A CA 1
ATOM 685 C C . ARG A 1 92 ? -8.699 0.217 -5.597 1.00 93.38 92 ARG A C 1
ATOM 687 O O . ARG A 1 92 ? -8.516 -0.155 -4.443 1.00 93.38 92 ARG A O 1
ATOM 694 N N . ILE A 1 93 ? -8.917 -0.635 -6.602 1.00 92.25 93 ILE A N 1
ATOM 695 C CA . ILE A 1 93 ? -8.866 -2.097 -6.434 1.00 92.25 93 ILE A CA 1
ATOM 696 C C . ILE A 1 93 ? -7.480 -2.478 -5.914 1.00 92.25 93 ILE A C 1
ATOM 698 O O . ILE A 1 93 ? -6.475 -2.155 -6.542 1.00 92.25 93 ILE A O 1
ATOM 702 N N . PHE A 1 94 ? -7.449 -3.142 -4.765 1.00 91.94 94 PHE A N 1
ATOM 703 C CA . PHE A 1 94 ? -6.239 -3.436 -4.008 1.00 91.94 94 PHE A CA 1
ATOM 704 C C . PHE A 1 94 ? -5.957 -4.935 -3.928 1.00 91.94 94 PHE A C 1
ATOM 706 O O . PHE A 1 94 ? -4.840 -5.369 -4.193 1.00 91.94 94 PHE A O 1
ATOM 713 N N . ALA A 1 95 ? -6.971 -5.731 -3.590 1.00 88.81 95 ALA A N 1
ATOM 714 C CA . ALA A 1 95 ? -6.839 -7.171 -3.407 1.00 88.81 95 ALA A CA 1
ATOM 715 C C . ALA A 1 95 ? -8.103 -7.901 -3.868 1.00 88.81 95 ALA A C 1
ATOM 717 O O . ALA A 1 95 ? -9.111 -7.265 -4.167 1.00 88.81 95 ALA A O 1
ATOM 718 N N . LEU A 1 96 ? -8.042 -9.237 -3.860 1.00 84.62 96 LEU A N 1
ATOM 719 C CA . LEU A 1 96 ? -9.098 -10.152 -4.311 1.00 84.62 96 LEU A CA 1
ATOM 720 C C . LEU A 1 96 ? -9.419 -10.013 -5.806 1.00 84.62 96 LEU A C 1
ATOM 722 O O . LEU A 1 96 ? -9.908 -8.991 -6.281 1.00 84.62 96 LEU A O 1
ATOM 726 N N . THR A 1 97 ? -9.141 -11.082 -6.555 1.00 80.25 97 THR A N 1
ATOM 727 C CA . THR A 1 97 ? -9.476 -11.204 -7.985 1.00 80.25 97 THR A CA 1
ATOM 728 C C . THR A 1 97 ? -9.087 -9.959 -8.801 1.00 80.25 97 THR A C 1
ATOM 730 O O . THR A 1 97 ? -9.896 -9.401 -9.528 1.00 80.25 97 THR A O 1
ATOM 733 N N . VAL A 1 98 ? -7.856 -9.465 -8.654 1.00 81.25 98 VAL A N 1
ATOM 734 C CA . VAL A 1 98 ? -7.429 -8.204 -9.289 1.00 81.25 98 VAL A CA 1
ATOM 735 C C . VAL A 1 98 ? -7.465 -8.340 -10.824 1.00 81.25 98 VAL A C 1
ATOM 737 O O . VAL A 1 98 ? -6.819 -9.254 -11.340 1.00 81.25 98 VAL A O 1
ATOM 740 N N . PRO A 1 99 ? -8.154 -7.448 -11.573 1.00 82.94 99 PRO A N 1
ATOM 741 C CA . PRO A 1 99 ? -8.275 -7.562 -13.032 1.00 82.94 99 PRO A CA 1
ATOM 742 C C . PRO A 1 99 ? -6.931 -7.566 -13.772 1.00 82.94 99 PRO A C 1
ATOM 744 O O . PRO A 1 99 ? -6.762 -8.278 -14.758 1.00 82.94 99 PRO A O 1
ATOM 747 N N . ASN A 1 100 ? -5.965 -6.786 -13.280 1.00 87.31 100 ASN A N 1
ATOM 748 C CA . ASN A 1 100 ? -4.595 -6.756 -13.780 1.00 87.31 100 ASN A CA 1
ATOM 749 C C . ASN A 1 100 ? -3.607 -7.004 -12.625 1.00 87.31 100 ASN A C 1
ATOM 751 O O . ASN A 1 100 ? -3.125 -6.049 -12.019 1.00 87.31 100 ASN A O 1
ATOM 755 N N . PRO A 1 101 ? -3.280 -8.270 -12.304 1.00 86.62 101 PRO A N 1
ATOM 756 C CA . PRO A 1 101 ? -2.391 -8.600 -11.189 1.00 86.62 101 PRO A CA 1
ATOM 757 C C . PRO A 1 101 ? -0.920 -8.231 -11.444 1.00 86.62 101 PRO A C 1
ATOM 759 O O . PRO A 1 101 ? -0.095 -8.363 -10.540 1.00 86.62 101 PRO A O 1
ATOM 762 N N . SER A 1 102 ? -0.579 -7.802 -12.665 1.00 85.94 102 SER A N 1
ATOM 763 C CA . SER A 1 102 ? 0.765 -7.350 -13.044 1.00 85.94 102 SER A CA 1
ATOM 764 C C . SER A 1 102 ? 1.051 -5.911 -12.630 1.00 85.94 102 SER A C 1
ATOM 766 O O . SER A 1 102 ? 2.213 -5.523 -12.590 1.00 85.94 102 SER A O 1
ATOM 768 N N . VAL A 1 103 ? 0.027 -5.124 -12.306 1.00 88.81 103 VAL A N 1
ATOM 769 C CA . VAL A 1 103 ? 0.188 -3.726 -11.902 1.00 88.81 103 VAL A CA 1
ATOM 770 C C . VAL A 1 103 ? -0.407 -3.573 -10.506 1.00 88.81 103 VAL A C 1
ATOM 772 O O . VAL A 1 103 ? -1.628 -3.643 -10.361 1.00 88.81 103 VAL A O 1
ATOM 775 N N . PRO A 1 104 ? 0.422 -3.410 -9.461 1.00 90.38 104 PRO A N 1
ATOM 776 C CA . PRO A 1 104 ? -0.086 -3.230 -8.114 1.00 90.38 104 PRO A CA 1
ATOM 777 C C . PRO A 1 104 ? -0.812 -1.890 -7.985 1.00 90.38 104 PRO A C 1
ATOM 779 O O . PRO A 1 104 ? -0.580 -0.942 -8.738 1.00 90.38 104 PRO A O 1
ATOM 782 N N . ALA A 1 105 ? -1.684 -1.795 -6.987 1.00 91.56 105 ALA A N 1
ATOM 783 C CA . ALA A 1 105 ? -2.400 -0.564 -6.716 1.00 91.56 105 ALA A CA 1
ATOM 784 C C . ALA A 1 105 ? -1.439 0.545 -6.267 1.00 91.56 105 ALA A C 1
ATOM 786 O O . ALA A 1 105 ? -0.633 0.370 -5.343 1.00 91.56 105 ALA A O 1
ATOM 787 N N . ARG A 1 106 ? -1.576 1.720 -6.883 1.00 93.06 106 ARG A N 1
ATOM 788 C CA . ARG A 1 106 ? -0.920 2.944 -6.427 1.00 93.06 106 ARG A CA 1
ATOM 789 C C . ARG A 1 106 ? -1.669 3.486 -5.210 1.00 93.06 106 ARG A C 1
ATOM 791 O O . ARG A 1 106 ? -2.804 3.940 -5.349 1.00 93.06 106 ARG A O 1
ATOM 798 N N . LEU A 1 107 ? -1.065 3.401 -4.027 1.00 93.50 107 LEU A N 1
ATOM 799 C CA . LEU A 1 107 ? -1.724 3.786 -2.778 1.00 93.50 107 LEU A CA 1
ATOM 800 C C . LEU A 1 107 ? -1.443 5.239 -2.431 1.00 93.50 107 LEU A C 1
ATOM 802 O O . LEU A 1 107 ? -0.420 5.565 -1.837 1.00 93.50 107 LEU A O 1
ATOM 806 N N . GLU A 1 108 ? -2.385 6.096 -2.795 1.00 94.12 108 GLU A N 1
ATOM 807 C CA . GLU A 1 108 ? -2.401 7.498 -2.400 1.00 94.12 108 GLU A CA 1
ATOM 808 C C . GLU A 1 108 ? -3.334 7.645 -1.201 1.00 94.12 108 GLU A C 1
ATOM 810 O O . GLU A 1 108 ? -4.515 7.284 -1.246 1.00 94.12 108 GLU A O 1
ATOM 815 N N . VAL A 1 109 ? -2.784 8.123 -0.094 1.00 93.50 109 VAL A N 1
ATOM 816 C CA . VAL A 1 109 ? -3.506 8.229 1.168 1.00 93.50 109 VAL A CA 1
ATOM 817 C C . VAL A 1 109 ? -3.410 9.636 1.712 1.00 93.50 109 VAL A C 1
ATOM 819 O O . VAL A 1 109 ? -2.436 10.356 1.484 1.00 93.50 109 VAL A O 1
ATOM 822 N N . LEU A 1 110 ? -4.423 10.000 2.484 1.00 89.44 110 LEU A N 1
ATOM 823 C CA . LEU A 1 110 ? -4.399 11.240 3.223 1.00 89.44 110 LEU A CA 1
ATOM 824 C C . LEU A 1 110 ? -3.644 11.047 4.537 1.00 89.44 110 LEU A C 1
ATOM 826 O O . LEU A 1 110 ? -3.988 10.171 5.337 1.00 89.44 110 LEU A O 1
ATOM 830 N N . GLN A 1 111 ? -2.659 11.908 4.767 1.00 91.06 111 GLN A N 1
ATOM 831 C CA . GLN A 1 111 ? -2.019 12.061 6.063 1.00 91.06 111 GLN A CA 1
ATOM 832 C C . GLN A 1 111 ? -2.852 12.980 6.961 1.00 91.06 111 GLN A C 1
ATOM 834 O O . GLN A 1 111 ? -3.308 14.044 6.538 1.00 91.06 111 GLN A O 1
ATOM 839 N N . ILE A 1 112 ? -3.036 12.566 8.210 1.00 90.50 112 ILE A N 1
ATOM 840 C CA . ILE A 1 112 ? -3.778 13.283 9.247 1.00 90.50 112 ILE A CA 1
ATOM 841 C C . ILE A 1 112 ? -2.956 13.350 10.544 1.00 90.50 112 ILE A C 1
ATOM 843 O O . ILE A 1 112 ? -2.078 12.509 10.761 1.00 90.50 112 ILE A O 1
ATOM 847 N N . PRO A 1 113 ? -3.234 14.309 11.443 1.00 89.69 113 PRO A N 1
ATOM 848 C CA . PRO A 1 113 ? -2.643 14.307 12.778 1.00 89.69 113 PRO A CA 1
ATOM 849 C C . PRO A 1 113 ? -3.052 13.057 13.570 1.00 89.69 113 PRO A C 1
ATOM 851 O O . PRO A 1 113 ? -4.222 12.667 13.559 1.00 89.69 113 PRO A O 1
ATOM 854 N N . SER A 1 114 ? -2.129 12.468 14.335 1.00 89.56 114 SER A N 1
ATOM 855 C CA . SER A 1 114 ? -2.431 11.274 15.149 1.00 89.56 114 SER A CA 1
ATOM 856 C C . SER A 1 114 ? -3.482 11.502 16.240 1.00 89.56 114 SER A C 1
ATOM 858 O O . SER A 1 114 ? -4.139 10.554 16.678 1.00 89.56 114 SER A O 1
ATOM 860 N N . SER A 1 115 ? -3.684 12.760 16.643 1.00 88.31 115 SER A N 1
ATOM 861 C CA . SER A 1 115 ? -4.697 13.180 17.619 1.00 88.31 115 SER A CA 1
ATOM 862 C C . SER A 1 115 ? -6.140 13.089 17.111 1.00 88.31 115 SER A C 1
ATOM 864 O O . SER A 1 115 ? -7.065 13.249 17.905 1.00 88.31 115 SER A O 1
ATOM 866 N N . VAL A 1 116 ? -6.358 12.843 15.815 1.00 88.25 116 VAL A N 1
ATOM 867 C CA . VAL A 1 116 ? -7.702 12.680 15.248 1.00 88.25 116 VAL A CA 1
ATOM 868 C C . VAL A 1 116 ? -8.331 11.373 15.741 1.00 88.25 116 VAL A C 1
ATOM 870 O O . VAL A 1 116 ? -7.720 10.300 15.688 1.00 88.25 116 VAL A O 1
ATOM 873 N N . TYR A 1 117 ? -9.581 11.466 16.194 1.00 88.81 117 TYR A N 1
ATOM 874 C CA . TYR A 1 117 ? -10.376 10.332 16.660 1.00 88.81 117 TYR A CA 1
ATOM 875 C C . TYR A 1 117 ? -11.169 9.724 15.503 1.00 88.81 117 TYR A C 1
ATOM 877 O O . TYR A 1 117 ? -11.814 10.443 14.741 1.00 88.81 117 TYR A O 1
ATOM 885 N N . LEU A 1 118 ? -11.143 8.395 15.377 1.00 88.69 118 LEU A N 1
ATOM 886 C CA . LEU A 1 118 ? -11.686 7.724 14.197 1.00 88.69 118 LEU A CA 1
ATOM 887 C C . LEU A 1 118 ? -13.213 7.596 14.202 1.00 88.69 118 LEU A C 1
ATOM 889 O O . LEU A 1 118 ? -13.837 7.777 13.163 1.00 88.69 118 LEU A O 1
ATOM 893 N N . ALA A 1 119 ? -13.818 7.320 15.358 1.00 85.44 119 ALA A N 1
ATOM 894 C CA . ALA A 1 119 ? -15.271 7.186 15.483 1.00 85.44 119 ALA A CA 1
ATOM 895 C C . ALA A 1 119 ? -16.042 8.434 14.993 1.00 85.44 119 ALA A C 1
ATOM 897 O O . ALA A 1 119 ? -16.856 8.293 14.079 1.00 85.44 119 ALA A O 1
ATOM 898 N N . PRO A 1 120 ? -15.756 9.663 15.477 1.00 84.25 120 PRO A N 1
ATOM 899 C CA . PRO A 1 120 ? -16.425 10.855 14.953 1.00 84.25 120 PRO A CA 1
ATOM 900 C C . PRO A 1 120 ? -16.054 11.133 13.492 1.00 84.25 120 PRO A C 1
ATOM 902 O O . PRO A 1 120 ? -16.869 11.663 12.749 1.00 84.25 120 PRO A O 1
ATOM 905 N N . PHE A 1 121 ? -14.859 10.734 13.040 1.00 84.44 121 PHE A N 1
ATOM 906 C CA . PHE A 1 121 ? -14.469 10.860 11.633 1.00 84.44 121 PHE A CA 1
ATOM 907 C C . PHE A 1 121 ? -15.311 9.976 10.700 1.00 84.44 121 PHE A C 1
ATOM 909 O O . PHE A 1 121 ? -15.587 10.367 9.565 1.00 84.44 121 PHE A O 1
ATOM 916 N N . ALA A 1 122 ? -15.708 8.788 11.161 1.00 84.75 122 ALA A N 1
ATOM 917 C CA . ALA A 1 122 ? -16.525 7.857 10.392 1.00 84.75 122 ALA A CA 1
ATOM 918 C C . ALA A 1 122 ? -18.008 8.264 10.351 1.00 84.75 122 ALA A C 1
ATOM 920 O O . ALA A 1 122 ? -18.661 8.072 9.326 1.00 84.75 122 ALA A O 1
ATOM 921 N N . GLU A 1 123 ? -18.535 8.817 11.445 1.00 85.56 123 GLU A N 1
ATOM 922 C CA . GLU A 1 123 ? -19.976 9.050 11.612 1.00 85.56 123 GLU A CA 1
ATOM 923 C C . GLU A 1 123 ? -20.415 10.495 11.329 1.00 85.56 123 GLU A C 1
ATOM 925 O O . GLU A 1 123 ? -21.519 10.708 10.828 1.00 85.56 123 GLU A O 1
ATOM 930 N N . ASP A 1 124 ? -19.567 11.487 11.614 1.00 85.81 124 ASP A N 1
ATOM 931 C CA . ASP A 1 124 ? -19.904 12.905 11.489 1.00 85.81 124 ASP A CA 1
ATOM 932 C C . ASP A 1 124 ? -19.186 13.546 10.291 1.00 85.81 124 ASP A C 1
ATOM 934 O O . ASP A 1 124 ? -17.983 13.822 10.305 1.00 85.81 124 ASP A O 1
ATOM 938 N N . LEU A 1 125 ? -19.965 13.828 9.243 1.00 84.88 125 LEU A N 1
ATOM 939 C CA . LEU A 1 125 ? -19.498 14.518 8.041 1.00 84.88 125 LEU A CA 1
ATOM 940 C C . LEU A 1 125 ? -18.929 15.906 8.348 1.00 84.88 125 LEU A C 1
ATOM 942 O O . LEU A 1 125 ? -17.951 16.296 7.721 1.00 84.88 125 LEU A O 1
ATOM 946 N N . HIS A 1 126 ? -19.494 16.640 9.308 1.00 86.50 126 HIS A N 1
ATOM 947 C CA . HIS A 1 126 ? -19.014 17.974 9.654 1.00 86.50 126 HIS A CA 1
ATOM 948 C C . HIS A 1 126 ? -17.658 17.909 10.359 1.00 86.50 126 HIS A C 1
ATOM 950 O O . HIS A 1 126 ? -16.747 18.662 10.012 1.00 86.50 126 HIS A O 1
ATOM 956 N N . TYR A 1 127 ? -17.489 16.974 11.299 1.00 85.12 127 TYR A N 1
ATOM 957 C CA . TYR A 1 127 ? -16.190 16.713 11.920 1.00 85.12 127 TYR A CA 1
ATOM 958 C C . TYR A 1 127 ? -15.157 16.289 10.875 1.00 85.12 127 TYR A C 1
ATOM 960 O O . TYR A 1 127 ? -14.049 16.830 10.836 1.00 85.12 127 TYR A O 1
ATOM 968 N N . ARG A 1 128 ? -15.536 15.374 9.977 1.00 84.94 128 ARG A N 1
ATOM 969 C CA . ARG A 1 128 ? -14.692 14.946 8.864 1.00 84.94 128 ARG A CA 1
ATOM 970 C C . ARG A 1 128 ? -14.282 16.130 7.997 1.00 84.94 128 ARG A C 1
ATOM 972 O O . ARG A 1 128 ? -13.094 16.325 7.780 1.00 84.94 128 ARG A O 1
ATOM 979 N N . ASP A 1 129 ? -15.227 16.951 7.559 1.00 84.38 129 ASP A N 1
ATOM 980 C CA . ASP A 1 129 ? -14.967 18.118 6.717 1.00 84.38 129 ASP A CA 1
ATOM 981 C C . ASP A 1 129 ? -14.177 19.206 7.450 1.00 84.38 129 ASP A C 1
ATOM 983 O O . ASP A 1 129 ? -13.457 19.958 6.809 1.00 84.38 129 ASP A O 1
ATOM 987 N N . SER A 1 130 ? -14.243 19.277 8.782 1.00 86.06 130 SER A N 1
ATOM 988 C CA . SER A 1 130 ? -13.402 20.158 9.600 1.00 86.06 130 SER A CA 1
ATOM 989 C C . SER A 1 130 ? -11.952 19.664 9.660 1.00 86.06 130 SER A C 1
ATOM 991 O O . SER A 1 130 ? -11.021 20.425 9.383 1.00 86.06 130 SER A O 1
ATOM 993 N N . VAL A 1 131 ? -11.745 18.367 9.921 1.00 82.69 131 VAL A N 1
ATOM 994 C CA . VAL A 1 131 ? -10.414 17.730 9.906 1.00 82.69 131 VAL A CA 1
ATOM 995 C C . VAL A 1 131 ? -9.802 17.828 8.508 1.00 82.69 131 VAL A C 1
ATOM 997 O O . VAL A 1 131 ? -8.666 18.279 8.350 1.00 82.69 131 VAL A O 1
ATOM 1000 N N . LEU A 1 132 ? -10.591 17.490 7.486 1.00 82.44 132 LEU A N 1
ATOM 1001 C CA . LEU A 1 132 ? -10.263 17.664 6.075 1.00 82.44 132 LEU A CA 1
ATOM 1002 C C . LEU A 1 132 ? -10.297 19.143 5.643 1.00 82.44 132 LEU A C 1
ATOM 1004 O O . LEU A 1 132 ? -9.876 19.467 4.546 1.00 82.44 132 LEU A O 1
ATOM 1008 N N . GLY A 1 133 ? -10.810 20.075 6.423 1.00 73.88 133 GLY A N 1
ATOM 1009 C CA . GLY A 1 133 ? -10.827 21.497 6.069 1.00 73.88 133 GLY A CA 1
ATOM 1010 C C . GLY A 1 133 ? -9.529 22.183 6.473 1.00 73.88 133 GLY A C 1
ATOM 1011 O O . GLY A 1 133 ? -9.134 23.186 5.881 1.00 73.88 133 GLY A O 1
ATOM 1012 N N . SER A 1 134 ? -8.845 21.619 7.471 1.00 68.00 134 SER A N 1
ATOM 1013 C CA . SER A 1 134 ? -7.585 22.138 7.982 1.00 68.00 134 SER A CA 1
ATOM 1014 C C . SER A 1 134 ? -6.455 21.998 6.949 1.00 68.00 134 SER A C 1
ATOM 1016 O O . SER A 1 134 ? -6.313 20.987 6.262 1.00 68.00 134 SER A O 1
ATOM 1018 N N . THR A 1 135 ? -5.624 23.033 6.833 1.00 57.69 135 THR A N 1
ATOM 1019 C CA . THR A 1 135 ? -4.511 23.191 5.874 1.00 57.69 135 THR A CA 1
ATOM 1020 C C . THR A 1 135 ? -3.310 22.258 6.119 1.00 57.69 135 THR A C 1
ATOM 1022 O O . THR A 1 135 ? -2.227 22.476 5.575 1.00 57.69 135 THR A O 1
ATOM 1025 N N . LEU A 1 136 ? -3.481 21.210 6.929 1.00 60.94 136 LEU A N 1
ATOM 1026 C CA . LEU A 1 136 ? -2.442 20.257 7.339 1.00 60.94 136 LEU A CA 1
ATOM 1027 C C . LEU A 1 136 ? -2.541 18.923 6.591 1.00 60.94 136 LEU A C 1
ATOM 1029 O O . LEU A 1 136 ? -2.174 17.876 7.119 1.00 60.94 136 LEU A O 1
ATOM 1033 N N . LYS A 1 137 ? -3.060 18.955 5.366 1.00 67.62 137 LYS A N 1
ATOM 1034 C CA . LYS A 1 137 ? -3.058 17.784 4.497 1.00 67.62 137 LYS A CA 1
ATOM 1035 C C . LYS A 1 137 ? -1.683 17.603 3.887 1.00 67.62 137 LYS A C 1
ATOM 1037 O O . LYS A 1 137 ? -1.019 18.582 3.561 1.00 67.62 137 LYS A O 1
ATOM 1042 N N . ALA A 1 138 ? -1.313 16.343 3.732 1.00 73.81 138 ALA A N 1
ATOM 1043 C CA . ALA A 1 138 ? -0.380 15.921 2.713 1.00 73.81 138 ALA A CA 1
ATOM 1044 C C . ALA A 1 138 ? -0.903 14.621 2.106 1.00 73.81 138 ALA A C 1
ATOM 1046 O O . ALA A 1 138 ? -1.307 13.704 2.828 1.00 73.81 138 ALA A O 1
ATOM 1047 N N . ASN A 1 139 ? -0.919 14.546 0.778 1.00 88.69 139 ASN A N 1
ATOM 1048 C CA . ASN A 1 139 ? -1.114 13.273 0.097 1.00 88.69 139 ASN A CA 1
ATOM 1049 C C . ASN A 1 139 ? 0.207 12.506 0.138 1.00 88.69 139 ASN A C 1
ATOM 1051 O O . ASN A 1 139 ? 1.236 12.998 -0.332 1.00 88.69 139 ASN A O 1
ATOM 1055 N N . LEU A 1 140 ? 0.168 11.301 0.697 1.00 93.25 140 LEU A N 1
ATOM 1056 C CA . LEU A 1 140 ? 1.299 10.388 0.704 1.00 93.25 140 LEU A CA 1
ATOM 1057 C C . LEU A 1 140 ? 1.066 9.293 -0.323 1.00 93.25 140 LEU A C 1
ATOM 1059 O O . LEU A 1 140 ? 0.006 8.670 -0.357 1.00 93.25 140 LEU A O 1
ATOM 1063 N N . LEU A 1 141 ? 2.087 9.027 -1.121 1.00 94.69 141 LEU A N 1
ATOM 1064 C CA . LEU A 1 141 ? 2.206 7.793 -1.870 1.00 94.69 141 LEU A CA 1
ATOM 1065 C C . LEU A 1 141 ? 2.875 6.753 -0.969 1.00 94.69 141 LEU A C 1
ATOM 1067 O O . LEU A 1 141 ? 3.965 7.004 -0.458 1.00 94.69 141 LEU A O 1
ATOM 1071 N N . LEU A 1 142 ? 2.220 5.614 -0.756 1.00 96.06 142 LEU A N 1
ATOM 1072 C CA . LEU A 1 142 ? 2.715 4.558 0.121 1.00 96.06 142 LEU A CA 1
ATOM 1073 C C . LEU A 1 142 ? 3.356 3.409 -0.656 1.00 96.06 142 LEU A C 1
ATOM 1075 O O . LEU A 1 142 ? 2.769 2.864 -1.600 1.00 96.06 142 LEU A O 1
ATOM 1079 N N . ASP A 1 143 ? 4.507 2.987 -0.147 1.00 96.44 143 ASP A N 1
ATOM 1080 C CA . ASP A 1 143 ? 5.110 1.692 -0.428 1.00 96.44 143 ASP A CA 1
ATOM 1081 C C . ASP A 1 143 ? 4.616 0.693 0.621 1.00 96.44 143 ASP A C 1
ATOM 1083 O O . ASP A 1 143 ? 4.448 1.029 1.801 1.00 96.44 143 ASP A O 1
ATOM 1087 N N . TYR A 1 144 ? 4.381 -0.552 0.218 1.00 96.25 144 TYR A N 1
ATOM 1088 C CA . TYR A 1 144 ? 3.784 -1.547 1.103 1.00 96.25 144 TYR A CA 1
ATOM 1089 C C . TYR A 1 144 ? 4.276 -2.969 0.842 1.00 96.25 144 TYR A C 1
ATOM 1091 O O . TYR A 1 144 ? 4.613 -3.351 -0.273 1.00 96.25 144 TYR A O 1
ATOM 1099 N N . ASP A 1 145 ? 4.280 -3.752 1.911 1.00 94.56 145 ASP A N 1
ATOM 1100 C CA . ASP A 1 145 ? 4.408 -5.200 1.926 1.00 94.56 145 ASP A CA 1
ATOM 1101 C C . ASP A 1 145 ? 3.008 -5.778 2.170 1.00 94.56 145 ASP A C 1
ATOM 1103 O O . ASP A 1 145 ? 2.313 -5.446 3.137 1.00 94.56 145 ASP A O 1
ATOM 1107 N N . PHE A 1 146 ? 2.575 -6.577 1.212 1.00 90.25 146 PHE A N 1
ATOM 1108 C CA . PHE A 1 146 ? 1.262 -7.161 1.075 1.00 90.25 146 PHE A CA 1
ATOM 1109 C C . PHE A 1 146 ? 1.417 -8.674 1.137 1.00 90.25 146 PHE A C 1
ATOM 1111 O O . PHE A 1 146 ? 1.986 -9.302 0.245 1.00 90.25 146 PHE A O 1
ATOM 1118 N N . ARG A 1 147 ? 0.849 -9.284 2.178 1.00 89.44 147 ARG A N 1
ATOM 1119 C CA . ARG A 1 147 ? 0.761 -10.741 2.268 1.00 89.44 147 ARG A CA 1
ATOM 1120 C C . ARG A 1 147 ? -0.680 -11.162 2.235 1.00 89.44 147 ARG A C 1
ATOM 1122 O O . ARG A 1 147 ? -1.476 -10.811 3.107 1.00 89.44 147 ARG A O 1
ATOM 1129 N N . PHE A 1 148 ? -0.985 -11.950 1.221 1.00 83.94 148 PHE A N 1
ATOM 1130 C CA . PHE A 1 148 ? -2.319 -12.437 0.983 1.00 83.94 148 PHE A CA 1
ATOM 1131 C C . PHE A 1 148 ? -2.261 -13.902 0.600 1.00 83.94 148 PHE A C 1
ATOM 1133 O O . PHE A 1 148 ? -1.714 -14.271 -0.437 1.00 83.94 148 PHE A O 1
ATOM 1140 N N . GLN A 1 149 ? -2.834 -14.742 1.452 1.00 72.38 149 GLN A N 1
ATOM 1141 C CA . GLN A 1 149 ? -2.978 -16.163 1.169 1.00 72.38 149 GLN A CA 1
ATOM 1142 C C . GLN A 1 149 ? -4.200 -16.346 0.264 1.00 72.38 149 GLN A C 1
ATOM 1144 O O . GLN A 1 149 ? -5.295 -16.691 0.712 1.00 72.38 149 GLN A O 1
ATOM 1149 N N . ASN A 1 150 ? -4.027 -16.047 -1.029 1.00 60.75 150 ASN A N 1
ATOM 1150 C CA . ASN A 1 150 ? -5.106 -16.177 -2.013 1.00 60.75 150 ASN A CA 1
ATOM 1151 C C . ASN A 1 150 ? -5.562 -17.644 -2.145 1.00 60.75 150 ASN A C 1
ATOM 1153 O O . ASN A 1 150 ? -6.726 -17.923 -2.432 1.00 60.75 150 ASN A O 1
ATOM 1157 N N . ARG A 1 151 ? -4.649 -18.591 -1.885 1.00 63.88 151 ARG A N 1
ATOM 1158 C CA . ARG A 1 151 ? -4.902 -20.030 -1.770 1.00 63.88 151 ARG A CA 1
ATOM 1159 C C . ARG A 1 151 ? -3.622 -20.726 -1.297 1.00 63.88 151 ARG A C 1
ATOM 1161 O O . ARG A 1 151 ? -2.565 -20.390 -1.810 1.00 63.88 151 ARG A O 1
ATOM 1168 N N . ASP A 1 152 ? -3.700 -21.692 -0.381 1.00 52.16 152 ASP A N 1
ATOM 1169 C CA . ASP A 1 152 ? -2.521 -22.519 -0.051 1.00 52.16 152 ASP A CA 1
ATOM 1170 C C . ASP A 1 152 ? -2.212 -23.541 -1.162 1.00 52.16 152 ASP A C 1
ATOM 1172 O O . ASP A 1 152 ? -1.065 -23.936 -1.336 1.00 52.16 152 ASP A O 1
ATOM 1176 N N . ASP A 1 153 ? -3.226 -23.966 -1.930 1.00 61.69 153 ASP A N 1
ATOM 1177 C CA . ASP A 1 153 ? -3.057 -24.904 -3.047 1.00 61.69 153 ASP A CA 1
ATOM 1178 C C . ASP A 1 153 ? -4.129 -24.689 -4.145 1.00 61.69 153 ASP A C 1
ATOM 1180 O O . ASP A 1 153 ? -5.332 -24.845 -3.874 1.00 61.69 153 ASP A O 1
ATOM 1184 N N . PRO A 1 154 ? -3.742 -24.375 -5.402 1.00 64.44 154 PRO A N 1
ATOM 1185 C CA . PRO A 1 154 ? -4.651 -24.227 -6.541 1.00 64.44 154 PRO A CA 1
ATOM 1186 C C . PRO A 1 154 ? -5.396 -25.514 -6.940 1.00 64.44 154 PRO A C 1
ATOM 1188 O O . PRO A 1 154 ? -6.343 -25.457 -7.734 1.00 64.44 154 PRO A O 1
ATOM 1191 N N . ASN A 1 155 ? -5.060 -26.659 -6.349 1.00 71.38 155 ASN A N 1
ATOM 1192 C CA . ASN A 1 155 ? -5.738 -27.941 -6.534 1.00 71.38 155 ASN A CA 1
ATOM 1193 C C . ASN A 1 155 ? -6.727 -28.264 -5.405 1.00 71.38 155 ASN A C 1
ATOM 1195 O O . ASN A 1 155 ? -7.660 -29.041 -5.616 1.00 71.38 155 ASN A O 1
ATOM 1199 N N . ILE A 1 156 ? -6.598 -27.634 -4.232 1.00 72.25 156 ILE A N 1
ATOM 1200 C CA . ILE A 1 156 ? -7.493 -27.878 -3.093 1.00 72.25 156 ILE A CA 1
ATOM 1201 C C . ILE A 1 156 ? -8.689 -26.930 -3.162 1.00 72.25 156 ILE A C 1
ATOM 1203 O O . ILE A 1 156 ? -8.539 -25.715 -3.312 1.00 72.25 156 ILE A O 1
ATOM 1207 N N . ARG A 1 157 ? -9.899 -27.491 -3.082 1.00 77.81 157 ARG A N 1
ATOM 1208 C CA . ARG A 1 157 ? -11.149 -26.728 -2.995 1.00 77.81 157 ARG A CA 1
ATOM 1209 C C . ARG A 1 157 ? -11.512 -26.533 -1.532 1.00 77.81 157 ARG A C 1
ATOM 1211 O O . ARG A 1 157 ? -11.776 -27.507 -0.829 1.00 77.81 157 ARG A O 1
ATOM 1218 N N . TYR A 1 158 ? -11.560 -25.283 -1.093 1.00 79.00 158 TYR A N 1
ATOM 1219 C CA . TYR A 1 158 ? -12.024 -24.940 0.245 1.00 79.00 158 TYR A CA 1
ATOM 1220 C C . TYR A 1 158 ? -13.495 -24.537 0.177 1.00 79.00 158 TYR A C 1
ATOM 1222 O O . TYR A 1 158 ? -13.864 -23.655 -0.595 1.00 79.00 158 TYR A O 1
ATOM 1230 N N . TYR A 1 159 ? -14.324 -25.176 1.001 1.00 79.88 159 TYR A N 1
ATOM 1231 C CA . TYR A 1 159 ? -15.749 -24.846 1.145 1.00 79.88 159 TYR A CA 1
ATOM 1232 C C . TYR A 1 159 ? -15.999 -23.746 2.183 1.00 79.88 159 TYR A C 1
ATOM 1234 O O . TYR A 1 159 ? -17.091 -23.204 2.269 1.00 79.88 159 TYR A O 1
ATOM 1242 N N . ASN A 1 160 ? -14.988 -23.409 2.982 1.00 82.69 160 ASN A N 1
ATOM 1243 C CA . ASN A 1 160 ? -15.064 -22.385 4.016 1.00 82.69 160 ASN A CA 1
ATOM 1244 C C . ASN A 1 160 ? -13.810 -21.514 3.922 1.00 82.69 160 ASN A C 1
ATOM 1246 O O . ASN A 1 160 ? -12.857 -21.697 4.677 1.00 82.69 160 ASN A O 1
ATOM 1250 N N . TYR A 1 161 ? -13.772 -20.655 2.905 1.00 86.19 161 TYR A N 1
ATOM 1251 C CA . TYR A 1 161 ? -12.603 -19.843 2.590 1.00 86.19 161 TYR A CA 1
ATOM 1252 C C . TYR A 1 161 ? -12.608 -18.535 3.401 1.00 86.19 161 TYR A C 1
ATOM 1254 O O . TYR A 1 161 ? -13.562 -17.756 3.337 1.00 86.19 161 TYR A O 1
ATOM 1262 N N . HIS A 1 162 ? -11.535 -18.310 4.167 1.00 90.06 162 HIS A N 1
ATOM 1263 C CA . HIS A 1 162 ? -11.349 -17.141 5.039 1.00 90.06 162 HIS A CA 1
ATOM 1264 C C . HIS A 1 162 ? -10.028 -16.448 4.715 1.00 90.06 162 HIS A C 1
ATOM 1266 O O . HIS A 1 162 ? -9.021 -16.716 5.376 1.00 90.06 162 HIS A O 1
ATOM 1272 N N . PRO A 1 163 ? -9.988 -15.608 3.670 1.00 90.06 163 PRO A N 1
ATOM 1273 C CA . PRO A 1 163 ? -8.765 -14.908 3.331 1.00 90.06 163 PRO A CA 1
ATOM 1274 C C . PRO A 1 163 ? -8.339 -13.965 4.456 1.00 90.06 163 PRO A C 1
ATOM 1276 O O . PRO A 1 163 ? -9.142 -13.180 4.969 1.00 90.06 163 PRO A O 1
ATOM 1279 N N . VAL A 1 164 ? -7.050 -13.996 4.788 1.00 93.50 164 VAL A N 1
ATOM 1280 C CA . VAL A 1 164 ? -6.427 -13.036 5.700 1.00 93.50 164 VAL A CA 1
ATOM 1281 C C . VAL A 1 164 ? -5.440 -12.192 4.912 1.00 93.50 164 VAL A C 1
ATOM 1283 O O . VAL A 1 164 ? -4.540 -12.703 4.244 1.00 93.50 164 VAL A O 1
ATOM 1286 N N . LEU A 1 165 ? -5.642 -10.884 4.981 1.00 94.00 165 LEU A N 1
ATOM 1287 C CA . LEU A 1 165 ? -4.816 -9.883 4.337 1.00 94.00 165 LEU A CA 1
ATOM 1288 C C . LEU A 1 165 ? -3.951 -9.191 5.384 1.00 94.00 165 LEU A C 1
ATOM 1290 O O . LEU A 1 165 ? -4.478 -8.595 6.319 1.00 94.00 165 LEU A O 1
ATOM 1294 N N . HIS A 1 166 ? -2.638 -9.217 5.190 1.00 95.62 166 HIS A N 1
ATOM 1295 C CA . HIS A 1 166 ? -1.693 -8.418 5.957 1.00 95.62 166 HIS A CA 1
ATOM 1296 C C . HIS A 1 166 ? -1.158 -7.288 5.080 1.00 95.62 166 HIS A C 1
ATOM 1298 O O . HIS A 1 166 ? -0.632 -7.537 3.996 1.00 95.62 166 HIS A O 1
ATOM 1304 N N . VAL A 1 167 ? -1.276 -6.055 5.564 1.00 96.31 167 VAL A N 1
ATOM 1305 C CA . VAL A 1 167 ? -0.753 -4.855 4.909 1.00 96.31 167 VAL A CA 1
ATOM 1306 C C . VAL A 1 167 ? 0.194 -4.154 5.863 1.00 96.31 167 VAL A C 1
ATOM 1308 O O . VAL A 1 167 ? -0.190 -3.713 6.950 1.00 96.31 167 VAL A O 1
ATOM 1311 N N . ASN A 1 168 ? 1.441 -4.031 5.441 1.00 96.38 168 ASN A N 1
ATOM 1312 C CA . ASN A 1 168 ? 2.484 -3.361 6.186 1.00 96.38 168 ASN A CA 1
ATOM 1313 C C . ASN A 1 168 ? 3.047 -2.212 5.346 1.00 96.38 168 ASN A C 1
ATOM 1315 O O . ASN A 1 168 ? 3.515 -2.428 4.236 1.00 96.38 168 ASN A O 1
ATOM 1319 N N . ILE A 1 169 ? 3.003 -0.983 5.857 1.00 96.81 169 ILE A N 1
ATOM 1320 C CA . ILE A 1 169 ? 3.457 0.195 5.103 1.00 96.81 169 ILE A CA 1
ATOM 1321 C C . ILE A 1 169 ? 4.962 0.365 5.289 1.00 96.81 169 ILE A C 1
ATOM 1323 O O . ILE A 1 169 ? 5.405 0.683 6.388 1.00 96.81 169 ILE A O 1
ATOM 1327 N N . ILE A 1 170 ? 5.751 0.145 4.242 1.00 96.25 170 ILE A N 1
ATOM 1328 C CA . ILE A 1 170 ? 7.220 0.071 4.338 1.00 96.25 170 ILE A CA 1
ATOM 1329 C C . ILE A 1 170 ? 7.909 1.402 4.052 1.00 96.25 170 ILE A C 1
ATOM 1331 O O . ILE A 1 170 ? 9.055 1.591 4.447 1.00 96.25 170 ILE A O 1
ATOM 1335 N N . GLY A 1 171 ? 7.220 2.329 3.395 1.00 95.75 171 GLY A N 1
ATOM 1336 C CA . GLY A 1 171 ? 7.771 3.628 3.047 1.00 95.75 171 GLY A CA 1
ATOM 1337 C C . GLY A 1 171 ? 6.710 4.590 2.549 1.00 95.75 171 GLY A C 1
ATOM 1338 O O . GLY A 1 171 ? 5.566 4.203 2.290 1.00 95.75 171 GLY A O 1
ATOM 1339 N N . CYS A 1 172 ? 7.085 5.857 2.437 1.00 94.81 172 CYS A N 1
ATOM 1340 C CA . CYS A 1 172 ? 6.217 6.875 1.877 1.00 94.81 172 CYS A CA 1
ATOM 1341 C C . CYS A 1 172 ? 6.986 7.960 1.119 1.00 94.81 172 CYS A C 1
ATOM 1343 O O . CYS A 1 172 ? 8.166 8.227 1.357 1.00 94.81 172 CYS A O 1
ATOM 1345 N N . LEU A 1 173 ? 6.269 8.609 0.207 1.00 92.44 173 LEU A N 1
ATOM 1346 C CA . LEU A 1 173 ? 6.694 9.801 -0.513 1.00 92.44 173 LEU A CA 1
ATOM 1347 C C . LEU A 1 173 ? 5.574 10.840 -0.429 1.00 92.44 173 LEU A C 1
ATOM 1349 O O . LEU A 1 173 ? 4.437 10.552 -0.805 1.00 92.44 173 LEU A O 1
ATOM 1353 N N . ALA A 1 174 ? 5.877 12.044 0.052 1.00 89.31 174 ALA A N 1
ATOM 1354 C CA . ALA A 1 174 ? 4.911 13.137 0.033 1.00 89.31 174 ALA A CA 1
ATOM 1355 C C . ALA A 1 174 ? 4.782 13.710 -1.386 1.00 89.31 174 ALA A C 1
ATOM 1357 O O . ALA A 1 174 ? 5.780 14.010 -2.032 1.00 89.31 174 ALA A O 1
ATOM 1358 N N . LEU A 1 175 ? 3.546 13.829 -1.877 1.00 85.94 175 LEU A N 1
ATOM 1359 C CA . LEU A 1 175 ? 3.253 14.239 -3.258 1.00 85.94 175 LEU A CA 1
ATOM 1360 C C . LEU A 1 175 ? 3.105 15.753 -3.438 1.00 85.94 175 LEU A C 1
ATOM 1362 O O . LEU A 1 175 ? 3.016 16.224 -4.565 1.00 85.94 175 LEU A O 1
ATOM 1366 N N . GLU A 1 176 ? 3.009 16.515 -2.351 1.00 79.00 176 GLU A N 1
ATOM 1367 C CA . GLU A 1 176 ? 2.736 17.958 -2.421 1.00 79.00 176 GLU A CA 1
ATOM 1368 C C . GLU A 1 176 ? 3.977 18.819 -2.672 1.00 79.00 176 GLU A C 1
ATOM 1370 O O . GLU A 1 176 ? 3.844 19.992 -3.014 1.00 79.00 176 GLU A O 1
ATOM 1375 N N . ASP A 1 177 ? 5.167 18.255 -2.493 1.00 72.50 177 ASP A N 1
ATOM 1376 C CA . ASP A 1 177 ? 6.433 18.920 -2.776 1.00 72.50 177 ASP A CA 1
ATOM 1377 C C . ASP A 1 177 ? 7.275 17.976 -3.633 1.00 72.50 177 ASP A C 1
ATOM 1379 O O . ASP A 1 177 ? 7.642 16.890 -3.179 1.00 72.50 177 ASP A O 1
ATOM 1383 N N . ASP A 1 178 ? 7.561 18.400 -4.868 1.00 68.50 178 ASP A N 1
ATOM 1384 C CA . ASP A 1 178 ? 8.358 17.662 -5.858 1.00 68.50 178 ASP A CA 1
ATOM 1385 C C . ASP A 1 178 ? 9.746 17.264 -5.322 1.00 68.50 178 ASP A C 1
ATOM 1387 O O . ASP A 1 178 ? 10.365 16.330 -5.833 1.00 68.50 178 ASP A O 1
ATOM 1391 N N . ASN A 1 179 ? 10.239 17.948 -4.281 1.00 78.44 179 ASN A N 1
ATOM 1392 C CA . ASN A 1 179 ? 11.515 17.661 -3.627 1.00 78.44 179 ASN A CA 1
ATOM 1393 C C . ASN A 1 179 ? 11.379 16.921 -2.290 1.00 78.44 179 ASN A C 1
ATOM 1395 O O . ASN A 1 179 ? 12.371 16.795 -1.563 1.00 78.44 179 ASN A O 1
ATOM 1399 N N . SER A 1 180 ? 10.190 16.420 -1.954 1.00 81.56 180 SER A N 1
ATOM 1400 C CA . SER A 1 180 ? 9.996 15.636 -0.737 1.00 81.56 180 SER A CA 1
ATOM 1401 C C . SER A 1 180 ? 10.916 14.416 -0.750 1.00 81.56 180 SER A C 1
ATOM 1403 O O . SER A 1 180 ? 10.856 13.612 -1.686 1.00 81.56 180 SER A O 1
ATOM 1405 N N . PRO A 1 181 ? 11.775 14.236 0.268 1.00 86.19 181 PRO A N 1
ATOM 1406 C CA . PRO A 1 181 ? 12.605 13.051 0.334 1.00 86.19 181 PRO A CA 1
ATOM 1407 C C . PRO A 1 181 ? 11.716 11.821 0.519 1.00 86.19 181 PRO A C 1
ATOM 1409 O O . PRO A 1 181 ? 10.744 11.840 1.276 1.00 86.19 181 PRO A O 1
ATOM 1412 N N . TYR A 1 182 ? 12.077 10.735 -0.158 1.00 90.94 182 TYR A N 1
ATOM 1413 C CA . TYR A 1 182 ? 11.531 9.420 0.145 1.00 90.94 182 TYR A CA 1
ATOM 1414 C C . TYR A 1 182 ? 11.890 9.033 1.585 1.00 90.94 182 TYR A C 1
ATOM 1416 O O . TYR A 1 182 ? 13.046 9.187 1.996 1.00 90.94 182 TYR A O 1
ATOM 1424 N N . VAL A 1 183 ? 10.923 8.505 2.335 1.00 93.69 183 VAL A N 1
ATOM 1425 C CA . VAL A 1 183 ? 11.117 8.097 3.728 1.00 93.69 183 VAL A CA 1
ATOM 1426 C C . VAL A 1 183 ? 10.832 6.612 3.880 1.00 93.69 183 VAL A C 1
ATOM 1428 O O . VAL A 1 183 ? 9.736 6.134 3.592 1.00 93.69 183 VAL A O 1
ATOM 1431 N N . LEU A 1 184 ? 11.837 5.884 4.365 1.00 94.69 184 LEU A N 1
ATOM 1432 C CA . LEU A 1 184 ? 11.687 4.495 4.775 1.00 94.69 184 LEU A CA 1
ATOM 1433 C C . LEU A 1 184 ? 10.981 4.440 6.136 1.00 94.69 184 LEU A C 1
ATOM 1435 O O . LEU A 1 184 ? 11.368 5.143 7.066 1.00 94.69 184 LEU A O 1
ATOM 1439 N N . LEU A 1 185 ? 9.961 3.594 6.249 1.00 94.31 185 LEU A N 1
ATOM 1440 C CA . LEU A 1 185 ? 9.156 3.414 7.454 1.00 94.31 185 LEU A CA 1
ATOM 1441 C C . LEU A 1 185 ? 9.413 2.021 8.035 1.00 94.31 185 LEU A C 1
ATOM 1443 O O . LEU A 1 185 ? 8.600 1.103 7.909 1.00 94.31 185 LEU A O 1
ATOM 1447 N N . ASP A 1 186 ? 10.570 1.848 8.667 1.00 93.06 186 ASP A N 1
ATOM 1448 C CA . ASP A 1 186 ? 11.057 0.583 9.235 1.00 93.06 186 ASP A CA 1
ATOM 1449 C C . ASP A 1 186 ? 10.949 0.509 10.767 1.00 93.06 186 ASP A C 1
ATOM 1451 O O . ASP A 1 186 ? 11.298 -0.506 11.367 1.00 93.06 186 ASP A O 1
ATOM 1455 N N . ALA A 1 187 ? 10.394 1.541 11.408 1.00 93.31 187 ALA A N 1
ATOM 1456 C CA . ALA A 1 187 ? 10.263 1.595 12.857 1.00 93.31 187 ALA A CA 1
ATOM 1457 C C . ALA A 1 187 ? 9.504 0.367 13.418 1.00 93.31 187 ALA A C 1
ATOM 1459 O O . ALA A 1 187 ? 8.412 0.040 12.932 1.00 93.31 187 ALA A O 1
ATOM 1460 N N . PRO A 1 188 ? 10.017 -0.291 14.479 1.00 92.88 188 PRO A N 1
ATOM 1461 C CA . PRO A 1 188 ? 9.375 -1.465 15.080 1.00 92.88 188 PRO A CA 1
ATOM 1462 C C . PRO A 1 188 ? 8.093 -1.112 15.847 1.00 92.88 188 PRO A C 1
ATOM 1464 O O . PRO A 1 188 ? 7.257 -1.978 16.090 1.00 92.88 188 PRO A O 1
ATOM 1467 N N . SER A 1 189 ? 7.922 0.161 16.219 1.00 93.69 189 SER A N 1
ATOM 1468 C CA . SER A 1 189 ? 6.705 0.677 16.854 1.00 93.69 189 SER A CA 1
ATOM 1469 C C . SER A 1 189 ? 5.520 0.781 15.894 1.00 93.69 189 SER A C 1
ATOM 1471 O O . SER A 1 189 ? 4.376 0.848 16.344 1.00 93.69 189 SER A O 1
ATOM 1473 N N . GLN A 1 190 ? 5.769 0.788 14.582 1.00 95.38 190 GLN A N 1
ATOM 1474 C CA . GLN A 1 190 ? 4.707 0.809 13.590 1.00 95.38 190 GLN A CA 1
ATOM 1475 C C . GLN A 1 190 ? 3.946 -0.521 13.590 1.00 95.38 190 GLN A C 1
ATOM 1477 O O . GLN A 1 190 ? 4.515 -1.599 13.781 1.00 95.38 190 GLN A O 1
ATOM 1482 N N . ARG A 1 191 ? 2.634 -0.446 13.363 1.00 96.75 191 ARG A N 1
ATOM 1483 C CA . ARG A 1 191 ? 1.753 -1.615 13.331 1.00 96.75 191 ARG A CA 1
ATOM 1484 C C . ARG A 1 191 ? 1.499 -2.088 11.897 1.00 96.75 191 ARG A C 1
ATOM 1486 O O . ARG A 1 191 ? 1.599 -1.327 10.940 1.00 96.75 191 ARG A O 1
ATOM 1493 N N . THR A 1 192 ? 1.177 -3.367 11.763 1.00 96.56 192 THR A N 1
ATOM 1494 C CA . THR A 1 192 ? 0.715 -4.013 10.530 1.00 96.56 192 THR A CA 1
ATOM 1495 C C . THR A 1 192 ? -0.799 -4.153 10.592 1.00 96.56 192 THR A C 1
ATOM 1497 O O . THR A 1 192 ? -1.336 -4.602 11.607 1.00 96.56 192 THR A O 1
ATOM 1500 N N . VAL A 1 193 ? -1.483 -3.793 9.511 1.00 97.44 193 VAL A N 1
ATOM 1501 C CA . VAL A 1 193 ? -2.932 -3.961 9.388 1.00 97.44 193 VAL A CA 1
ATOM 1502 C C . VAL A 1 193 ? -3.220 -5.396 8.977 1.00 97.44 193 VAL A C 1
ATOM 1504 O O . VAL A 1 193 ? -2.660 -5.887 8.000 1.00 97.44 193 VAL A O 1
ATOM 1507 N N . VAL A 1 194 ? -4.092 -6.072 9.715 1.00 97.12 194 VAL A N 1
ATOM 1508 C CA . VAL A 1 194 ? -4.538 -7.431 9.409 1.00 97.12 194 VAL A CA 1
ATOM 1509 C C . VAL A 1 194 ? -6.048 -7.433 9.261 1.00 97.12 194 VAL A C 1
ATOM 1511 O O . VAL A 1 194 ? -6.767 -7.097 10.199 1.00 97.12 194 VAL A O 1
ATOM 1514 N N . ILE A 1 195 ? -6.525 -7.817 8.083 1.00 96.56 195 ILE A N 1
ATOM 1515 C CA . ILE A 1 195 ? -7.943 -7.864 7.741 1.00 96.56 195 ILE A CA 1
ATOM 1516 C C . ILE A 1 195 ? -8.312 -9.317 7.503 1.00 96.56 195 ILE A C 1
ATOM 1518 O O . ILE A 1 195 ? -7.821 -9.952 6.571 1.00 96.56 195 ILE A O 1
ATOM 1522 N N . SER A 1 196 ? -9.181 -9.844 8.359 1.00 95.88 196 SER A N 1
ATOM 1523 C CA . SER A 1 196 ? -9.758 -11.172 8.170 1.00 95.88 196 SER A CA 1
ATOM 1524 C C . SER A 1 196 ? -11.081 -11.035 7.442 1.00 95.88 196 SER A C 1
ATOM 1526 O O . SER A 1 196 ? -11.965 -10.295 7.883 1.00 95.88 196 SER A O 1
ATOM 1528 N N . MET A 1 197 ? -11.219 -11.758 6.341 1.00 95.19 197 MET A N 1
ATOM 1529 C CA . MET A 1 197 ? -12.397 -11.735 5.489 1.00 95.19 197 MET A CA 1
ATOM 1530 C C . MET A 1 197 ? -13.031 -13.121 5.424 1.00 95.19 197 MET A C 1
ATOM 1532 O O . MET A 1 197 ? -12.374 -14.133 5.662 1.00 95.19 197 MET A O 1
ATOM 1536 N N . ARG A 1 198 ? -14.317 -13.164 5.081 1.00 93.19 198 ARG A N 1
ATOM 1537 C CA . ARG A 1 198 ? -15.080 -14.403 4.922 1.00 93.19 198 ARG A CA 1
ATOM 1538 C C . ARG A 1 198 ? -15.871 -14.388 3.629 1.00 93.19 198 ARG A C 1
ATOM 1540 O O . ARG A 1 198 ? -16.586 -13.424 3.362 1.00 93.19 198 ARG A O 1
ATOM 1547 N N . ASP A 1 199 ? -15.770 -15.480 2.879 1.00 91.75 199 ASP A N 1
ATOM 1548 C CA . ASP A 1 199 ? -16.622 -15.746 1.722 1.00 91.75 199 ASP A CA 1
ATOM 1549 C C . ASP A 1 199 ? -18.065 -16.050 2.170 1.00 91.75 199 ASP A C 1
ATOM 1551 O O . ASP A 1 199 ? -18.305 -16.939 2.993 1.00 91.75 199 ASP A O 1
ATOM 1555 N N . GLN A 1 200 ? -19.025 -15.295 1.640 1.00 89.62 200 GLN A N 1
ATOM 1556 C CA . GLN A 1 200 ? -20.458 -15.455 1.888 1.00 89.62 200 GLN A CA 1
ATOM 1557 C C . GLN A 1 200 ? -21.114 -16.507 0.992 1.00 89.62 200 GLN A C 1
ATOM 1559 O O . GLN A 1 200 ? -22.177 -17.020 1.334 1.00 89.62 200 GLN A O 1
ATOM 1564 N N . SER A 1 201 ? -20.519 -16.810 -0.163 1.00 82.69 201 SER A N 1
ATOM 1565 C CA . SER A 1 201 ? -21.135 -17.661 -1.184 1.00 82.69 201 SER A CA 1
ATOM 1566 C C . SER A 1 201 ? -21.002 -19.161 -0.889 1.00 82.69 201 SER A C 1
ATOM 1568 O O . SER A 1 201 ? -21.816 -19.939 -1.375 1.00 82.69 201 SER A O 1
ATOM 1570 N N . VAL A 1 202 ? -20.039 -19.565 -0.041 1.00 69.00 202 VAL A N 1
ATOM 1571 C CA . VAL A 1 202 ? -19.818 -20.942 0.479 1.00 69.00 202 VAL A CA 1
ATOM 1572 C C . VAL A 1 202 ? -19.866 -22.032 -0.612 1.00 69.00 202 VAL A C 1
ATOM 1574 O O . VAL A 1 202 ? -20.221 -23.180 -0.352 1.00 69.00 202 VAL A O 1
ATOM 1577 N N . THR A 1 203 ? -19.526 -21.707 -1.861 1.00 71.19 203 THR A N 1
ATOM 1578 C CA . THR A 1 203 ? -19.533 -22.684 -2.958 1.00 71.19 203 THR A CA 1
ATOM 1579 C C . THR A 1 203 ? -18.183 -23.377 -3.064 1.00 71.19 203 THR A C 1
ATOM 1581 O O . THR A 1 203 ? -18.067 -24.581 -2.834 1.00 71.19 203 THR A O 1
ATOM 1584 N N . ASN A 1 204 ? -17.150 -22.627 -3.445 1.00 75.38 204 ASN A N 1
ATOM 1585 C CA . ASN A 1 204 ? -15.818 -23.142 -3.739 1.00 75.38 204 ASN A CA 1
ATOM 1586 C C . ASN A 1 204 ? -14.808 -21.985 -3.803 1.00 75.38 204 ASN A C 1
ATOM 1588 O O . ASN A 1 204 ? -15.058 -20.977 -4.457 1.00 75.38 204 ASN A O 1
ATOM 1592 N N . SER A 1 205 ? -13.609 -22.178 -3.250 1.00 72.75 205 SER A N 1
ATOM 1593 C CA . SER A 1 205 ? -12.476 -21.248 -3.370 1.00 72.75 205 SER A CA 1
ATOM 1594 C C . SER A 1 205 ? -12.022 -20.938 -4.807 1.00 72.75 205 SER A C 1
ATOM 1596 O O . SER A 1 205 ? -11.226 -20.028 -5.004 1.00 72.75 205 SER A O 1
ATOM 1598 N N . GLY A 1 206 ? -12.475 -21.690 -5.813 1.00 71.94 206 GLY A N 1
ATOM 1599 C CA . GLY A 1 206 ? -12.222 -21.411 -7.232 1.00 71.94 206 GLY A CA 1
ATOM 1600 C C . GLY A 1 206 ? -13.323 -20.624 -7.952 1.00 71.94 206 GLY A C 1
ATOM 1601 O O . GLY A 1 206 ? -13.175 -20.359 -9.141 1.00 71.94 206 GLY A O 1
ATOM 1602 N N . ASP A 1 207 ? -14.434 -20.294 -7.288 1.00 79.56 207 ASP A N 1
ATOM 1603 C CA . ASP A 1 207 ? -15.559 -19.604 -7.925 1.00 79.56 207 ASP A CA 1
ATOM 1604 C C . ASP A 1 207 ? -15.196 -18.128 -8.213 1.00 79.56 207 ASP A C 1
ATOM 1606 O O . ASP A 1 207 ? -14.747 -17.414 -7.307 1.00 79.56 207 ASP A O 1
ATOM 1610 N N . PRO A 1 208 ? -15.335 -17.638 -9.461 1.00 77.88 208 PRO A N 1
ATOM 1611 C CA . PRO A 1 208 ? -15.099 -16.230 -9.774 1.00 77.88 208 PRO A CA 1
ATOM 1612 C C . PRO A 1 208 ? -16.167 -15.290 -9.193 1.00 77.88 208 PRO A C 1
ATOM 1614 O O . PRO A 1 208 ? -15.929 -14.090 -9.141 1.00 77.88 208 PRO A O 1
ATOM 1617 N N . ARG A 1 209 ? -17.326 -15.802 -8.750 1.00 82.81 209 ARG A N 1
ATOM 1618 C CA . ARG A 1 209 ? -18.455 -15.010 -8.225 1.00 82.81 209 ARG A CA 1
ATOM 1619 C C . ARG A 1 209 ? -18.498 -14.941 -6.693 1.00 82.81 209 ARG A C 1
ATOM 1621 O O . ARG A 1 209 ? -19.569 -14.765 -6.113 1.00 82.81 209 ARG A O 1
ATOM 1628 N N . ARG A 1 210 ? -17.352 -15.084 -6.023 1.00 85.81 210 ARG A N 1
ATOM 1629 C CA . ARG A 1 210 ? -17.265 -15.044 -4.553 1.00 85.81 210 ARG A CA 1
ATOM 1630 C C . ARG A 1 210 ? -17.522 -13.650 -4.011 1.00 85.81 210 ARG A C 1
ATOM 1632 O O . ARG A 1 210 ? -16.925 -12.691 -4.483 1.00 85.81 210 ARG A O 1
ATOM 1639 N N . ASN A 1 211 ? -18.355 -13.559 -2.985 1.00 91.31 211 ASN A N 1
ATOM 1640 C CA . ASN A 1 211 ? -18.625 -12.312 -2.282 1.00 91.31 211 ASN A CA 1
ATOM 1641 C C . ASN A 1 211 ? -17.997 -12.376 -0.889 1.00 91.31 211 ASN A C 1
ATOM 1643 O O . ASN A 1 211 ? -18.188 -13.364 -0.181 1.00 91.31 211 ASN A O 1
ATOM 1647 N N . PHE A 1 212 ? -17.257 -11.345 -0.496 1.00 92.75 212 PHE A N 1
ATOM 1648 C CA . PHE A 1 212 ? -16.538 -11.308 0.770 1.00 92.75 212 PHE A CA 1
ATOM 1649 C C . PHE A 1 212 ? -17.130 -10.292 1.748 1.00 92.75 212 PHE A C 1
ATOM 1651 O O . PHE A 1 212 ? -17.717 -9.285 1.371 1.00 92.75 212 PHE A O 1
ATOM 1658 N N . THR A 1 213 ? -16.934 -10.554 3.040 1.00 95.50 213 THR A N 1
ATOM 1659 C CA . THR A 1 213 ? -17.209 -9.600 4.126 1.00 95.50 213 THR A CA 1
ATOM 1660 C C . THR A 1 213 ? -16.032 -9.477 5.072 1.00 95.50 213 THR A C 1
ATOM 1662 O O . THR A 1 213 ? -15.265 -10.428 5.237 1.00 95.50 213 THR A O 1
ATOM 1665 N N . ILE A 1 214 ? -15.893 -8.311 5.705 1.00 97.00 214 ILE A N 1
ATOM 1666 C CA . ILE A 1 214 ? -14.858 -8.041 6.701 1.00 97.00 214 ILE A CA 1
ATOM 1667 C C . ILE A 1 214 ? -15.336 -8.574 8.052 1.00 97.00 214 ILE A C 1
ATOM 1669 O O . ILE A 1 214 ? -16.289 -8.070 8.646 1.00 97.00 214 ILE A O 1
ATOM 1673 N N . VAL A 1 215 ? -14.646 -9.597 8.552 1.00 96.56 215 VAL A N 1
ATOM 1674 C CA . VAL A 1 215 ? -14.948 -10.222 9.846 1.00 96.56 215 VAL A CA 1
ATOM 1675 C C . VAL A 1 215 ? -14.247 -9.484 10.976 1.00 96.56 215 VAL A C 1
ATOM 1677 O O . VAL A 1 215 ? -14.844 -9.231 12.017 1.00 96.56 215 VAL A O 1
ATOM 1680 N N . SER A 1 216 ? -12.967 -9.159 10.790 1.00 96.81 216 SER A N 1
ATOM 1681 C CA . SER A 1 216 ? -12.201 -8.424 11.793 1.00 96.81 216 SER A CA 1
ATOM 1682 C C . SER A 1 216 ? -11.072 -7.621 11.174 1.00 96.81 216 SER A C 1
ATOM 1684 O O . SER A 1 216 ? -10.534 -7.973 10.121 1.00 96.81 216 SER A O 1
ATOM 1686 N N . VAL A 1 217 ? -10.704 -6.559 11.882 1.00 97.25 217 VAL A N 1
ATOM 1687 C CA . VAL A 1 217 ? -9.534 -5.734 11.615 1.00 97.25 217 VAL A CA 1
ATOM 1688 C C . VAL A 1 217 ? -8.689 -5.728 12.877 1.00 97.25 217 VAL A C 1
ATOM 1690 O O . VAL A 1 217 ? -9.206 -5.546 13.977 1.00 97.25 217 VAL A O 1
ATOM 1693 N N . GLN A 1 218 ? -7.393 -5.967 12.724 1.00 97.38 218 GLN A N 1
ATOM 1694 C CA . GLN A 1 218 ? -6.437 -5.984 13.822 1.00 97.38 218 GLN A CA 1
ATOM 1695 C C . GLN A 1 218 ? -5.213 -5.159 13.440 1.00 97.38 218 GLN A C 1
ATOM 1697 O O . GLN A 1 218 ? -4.758 -5.191 12.298 1.00 97.38 218 GLN A O 1
ATOM 1702 N N . LEU A 1 219 ? -4.662 -4.440 14.414 1.00 96.81 219 LEU A N 1
ATOM 1703 C CA . LEU A 1 219 ? -3.375 -3.769 14.284 1.00 96.81 219 LEU A CA 1
ATOM 1704 C C . LEU A 1 219 ? -2.352 -4.536 15.108 1.00 96.81 219 LEU A C 1
ATOM 1706 O O . LEU A 1 219 ? -2.331 -4.440 16.334 1.00 96.81 219 LEU A O 1
ATOM 1710 N N . LEU A 1 220 ? -1.517 -5.317 14.432 1.00 96.62 220 LEU A N 1
ATOM 1711 C CA . LEU A 1 220 ? -0.500 -6.125 15.094 1.00 96.62 220 LEU A CA 1
ATOM 1712 C C . LEU A 1 220 ? 0.822 -5.356 15.161 1.00 96.62 220 LEU A C 1
ATOM 1714 O O . LEU A 1 220 ? 1.181 -4.691 14.188 1.00 96.62 220 LEU A O 1
ATOM 1718 N N . PRO A 1 221 ? 1.575 -5.430 16.270 1.00 96.06 221 PRO A N 1
ATOM 1719 C CA . PRO A 1 221 ? 2.922 -4.876 16.301 1.00 96.06 221 PRO A CA 1
ATOM 1720 C C . PRO A 1 221 ? 3.804 -5.587 15.271 1.00 96.06 221 PRO A C 1
ATOM 1722 O O . PRO A 1 221 ? 3.646 -6.787 15.013 1.00 96.06 221 PRO A O 1
ATOM 1725 N N . ARG A 1 222 ? 4.756 -4.855 14.689 1.00 94.69 222 ARG A N 1
ATOM 1726 C CA . ARG A 1 222 ? 5.813 -5.478 13.891 1.00 94.69 222 ARG A CA 1
ATOM 1727 C C . ARG A 1 222 ? 6.670 -6.390 14.760 1.00 94.69 222 ARG A C 1
ATOM 1729 O O . ARG A 1 222 ? 6.753 -6.242 15.980 1.00 94.69 222 ARG A O 1
ATOM 1736 N N . ARG A 1 223 ? 7.332 -7.345 14.109 1.00 91.75 223 ARG A N 1
ATOM 1737 C CA . ARG A 1 223 ? 8.366 -8.135 14.779 1.00 91.75 223 ARG A CA 1
ATOM 1738 C C . ARG A 1 223 ? 9.539 -7.224 15.135 1.00 91.75 223 ARG A C 1
ATOM 1740 O O . ARG A 1 223 ? 9.836 -6.286 14.401 1.00 91.75 223 ARG A O 1
ATOM 1747 N N . ALA A 1 224 ? 10.206 -7.515 16.247 1.00 91.44 224 ALA A N 1
ATOM 1748 C CA . ALA A 1 224 ? 11.339 -6.716 16.713 1.00 91.44 224 ALA A CA 1
ATOM 1749 C C . ALA A 1 224 ? 12.530 -6.730 15.734 1.00 91.44 224 ALA A C 1
ATOM 1751 O O . ALA A 1 224 ? 13.317 -5.792 15.716 1.00 91.44 224 ALA A O 1
ATOM 1752 N N . ASP A 1 225 ? 12.640 -7.777 14.917 1.00 91.00 225 ASP A N 1
ATOM 1753 C CA . ASP A 1 225 ? 13.657 -7.987 13.884 1.00 91.00 225 ASP A CA 1
ATOM 1754 C C . ASP A 1 225 ? 13.171 -7.610 12.474 1.00 91.00 225 ASP A C 1
ATOM 1756 O O . ASP A 1 225 ? 13.769 -8.012 11.475 1.00 91.00 225 ASP A O 1
ATOM 1760 N N . TYR A 1 226 ? 12.064 -6.871 12.367 1.00 90.88 226 TYR A N 1
ATOM 1761 C CA . TYR A 1 226 ? 11.513 -6.489 11.075 1.00 90.88 226 TYR A CA 1
ATOM 1762 C C . TYR A 1 226 ? 12.489 -5.609 10.278 1.00 90.88 226 TYR A C 1
ATOM 1764 O O . TYR A 1 226 ? 12.962 -4.583 10.762 1.00 90.88 226 TYR A O 1
ATOM 1772 N N . ARG A 1 227 ? 12.718 -5.985 9.015 1.00 91.75 227 ARG A N 1
ATOM 1773 C CA . ARG A 1 227 ? 13.407 -5.186 7.994 1.00 91.75 227 ARG A CA 1
ATOM 1774 C C . ARG A 1 227 ? 12.532 -5.146 6.745 1.00 91.75 227 ARG A C 1
ATOM 1776 O O . ARG A 1 227 ? 12.052 -6.190 6.301 1.00 91.75 227 ARG A O 1
ATOM 1783 N N . ALA A 1 228 ? 12.346 -3.960 6.167 1.00 88.69 228 ALA A N 1
ATOM 1784 C CA . ALA A 1 228 ? 11.679 -3.826 4.876 1.00 88.69 228 ALA A CA 1
ATOM 1785 C C . ALA A 1 228 ? 12.472 -4.579 3.797 1.00 88.69 228 ALA A C 1
ATOM 1787 O O . ALA A 1 228 ? 13.678 -4.382 3.664 1.00 88.69 228 ALA A O 1
ATOM 1788 N N . THR A 1 229 ? 11.799 -5.451 3.045 1.00 88.56 229 THR A N 1
ATOM 1789 C CA . THR A 1 229 ? 12.442 -6.220 1.970 1.00 88.56 229 THR A CA 1
ATOM 1790 C C . THR 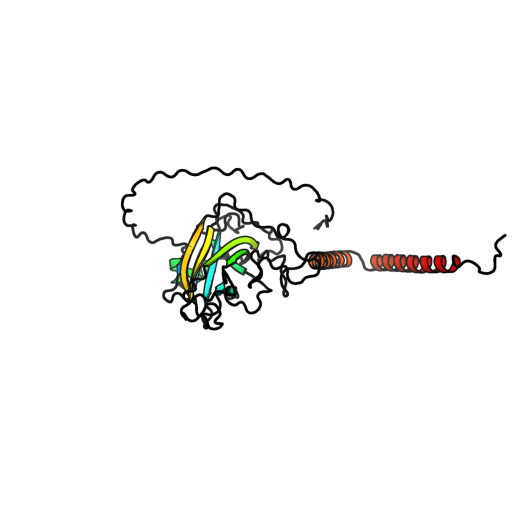A 1 229 ? 12.778 -5.280 0.826 1.00 88.56 229 THR A C 1
ATOM 1792 O O . THR A 1 229 ? 11.880 -4.697 0.218 1.00 88.56 229 THR A O 1
ATOM 1795 N N . GLU A 1 230 ? 14.059 -5.131 0.518 1.00 84.88 230 GLU A N 1
ATOM 1796 C CA . GLU A 1 230 ? 14.499 -4.252 -0.550 1.00 84.88 230 GLU A CA 1
ATOM 1797 C C . GLU A 1 230 ? 14.282 -4.896 -1.925 1.00 84.88 230 GLU A C 1
ATOM 1799 O O . GLU A 1 230 ? 14.333 -6.118 -2.084 1.00 84.88 230 GLU A O 1
ATOM 1804 N N . PRO A 1 231 ? 14.119 -4.088 -2.982 1.00 76.88 231 PRO A N 1
ATOM 1805 C CA . PRO A 1 231 ? 14.006 -4.594 -4.347 1.00 76.88 231 PRO A CA 1
ATOM 1806 C C . PRO A 1 231 ? 15.221 -5.405 -4.814 1.00 76.88 231 PRO A C 1
ATOM 1808 O O . PRO A 1 231 ? 15.088 -6.203 -5.738 1.00 76.88 231 PRO A O 1
ATOM 1811 N N . SER A 1 232 ? 16.386 -5.169 -4.206 1.00 78.19 232 SER A N 1
ATOM 1812 C CA . SER A 1 232 ? 17.649 -5.885 -4.415 1.00 78.19 232 SER A CA 1
ATOM 1813 C C . SER A 1 232 ? 17.673 -7.271 -3.766 1.00 78.19 232 SER A C 1
ATOM 1815 O O . SER A 1 232 ? 18.438 -8.121 -4.220 1.00 78.19 232 SER A O 1
ATOM 1817 N N . ASP A 1 233 ? 16.833 -7.517 -2.755 1.00 81.94 233 ASP A N 1
ATOM 1818 C CA . ASP A 1 233 ? 16.786 -8.792 -2.032 1.00 81.94 233 ASP A CA 1
ATOM 1819 C C . ASP A 1 233 ? 16.163 -9.916 -2.892 1.00 81.94 233 ASP A C 1
ATOM 1821 O O . ASP A 1 233 ? 16.374 -11.097 -2.615 1.00 81.94 233 ASP A O 1
ATOM 1825 N N . LYS A 1 234 ? 15.423 -9.573 -3.962 1.00 78.19 234 LYS A N 1
ATOM 1826 C CA . LYS A 1 234 ? 14.816 -10.528 -4.907 1.00 78.19 234 LYS A CA 1
ATOM 1827 C C . LYS A 1 234 ? 15.354 -10.320 -6.328 1.00 78.19 234 LYS A C 1
ATOM 1829 O O . LYS A 1 234 ? 15.362 -9.206 -6.854 1.00 78.19 234 LYS A O 1
ATOM 1834 N N . SER A 1 235 ? 15.792 -11.398 -6.980 1.00 71.19 235 SER A N 1
ATOM 1835 C CA . SER A 1 235 ? 16.345 -11.341 -8.335 1.00 71.19 235 SER A CA 1
ATOM 1836 C C . SER A 1 235 ? 15.243 -11.239 -9.397 1.00 71.19 235 SER A C 1
ATOM 1838 O O . SER A 1 235 ? 14.404 -12.117 -9.568 1.00 71.19 235 SER A O 1
ATOM 1840 N N . CYS A 1 236 ? 15.272 -10.149 -10.158 1.00 75.38 236 CYS A N 1
ATOM 1841 C CA . CYS A 1 236 ? 14.467 -9.968 -11.363 1.00 75.38 236 CYS A CA 1
ATOM 1842 C C . CYS A 1 236 ? 15.174 -10.550 -12.590 1.00 75.38 236 CYS A C 1
ATOM 1844 O O . CYS A 1 236 ? 16.379 -10.346 -12.765 1.00 75.38 236 CYS A O 1
ATOM 1846 N N . SER A 1 237 ? 14.415 -11.146 -13.514 1.00 73.12 237 SER A N 1
ATOM 1847 C CA . SER A 1 237 ? 14.937 -11.396 -14.860 1.00 73.12 237 SER A CA 1
ATOM 1848 C C . SER A 1 237 ? 15.281 -10.061 -15.544 1.00 73.12 237 SER A C 1
ATOM 1850 O O . SER A 1 237 ? 14.498 -9.110 -15.458 1.00 73.12 237 SER A O 1
ATOM 1852 N N . PRO A 1 238 ? 16.429 -9.960 -16.237 1.00 69.50 238 PRO A N 1
ATOM 1853 C CA . PRO A 1 238 ? 16.822 -8.736 -16.928 1.00 69.50 238 PRO A CA 1
ATOM 1854 C C . PRO A 1 238 ? 15.869 -8.354 -18.069 1.00 69.50 238 PRO A C 1
ATOM 1856 O O . PRO A 1 238 ? 15.763 -7.174 -18.383 1.00 69.50 238 PRO A O 1
ATOM 1859 N N . PHE A 1 239 ? 15.154 -9.318 -18.658 1.00 65.62 239 PHE A N 1
ATOM 1860 C CA . PHE A 1 239 ? 14.336 -9.113 -19.864 1.00 65.62 239 PHE A CA 1
ATOM 1861 C C . PHE A 1 239 ? 12.837 -9.375 -19.661 1.00 65.62 239 PHE A C 1
ATOM 1863 O O . PHE A 1 239 ? 12.061 -9.240 -20.603 1.00 65.62 239 PHE A O 1
ATOM 1870 N N . SER A 1 240 ? 12.416 -9.770 -18.457 1.00 64.38 240 SER A N 1
ATOM 1871 C CA . SER A 1 240 ? 11.003 -10.019 -18.166 1.00 64.38 240 SER A CA 1
ATOM 1872 C C . SER A 1 240 ? 10.310 -8.750 -17.679 1.00 64.38 240 SER A C 1
ATOM 1874 O O . SER A 1 240 ? 10.831 -8.036 -16.824 1.00 64.38 240 SER A O 1
ATOM 1876 N N . TRP A 1 241 ? 9.091 -8.530 -18.167 1.00 60.81 241 TRP A N 1
ATOM 1877 C CA . TRP A 1 241 ? 8.136 -7.562 -17.614 1.00 60.81 241 TRP A CA 1
ATOM 1878 C C . TRP A 1 241 ? 7.549 -8.044 -16.277 1.00 60.81 241 TRP A C 1
ATOM 1880 O O . TRP A 1 241 ? 7.080 -7.254 -15.465 1.00 60.81 241 TRP A O 1
ATOM 1890 N N . ARG A 1 242 ? 7.602 -9.359 -16.030 1.00 68.69 242 ARG A N 1
ATOM 1891 C CA . ARG A 1 242 ? 7.097 -10.013 -14.824 1.00 68.69 242 ARG A CA 1
ATOM 1892 C C . ARG A 1 242 ? 8.262 -10.399 -13.913 1.00 68.69 242 ARG A C 1
ATOM 1894 O O . ARG A 1 242 ? 8.956 -11.383 -14.172 1.00 68.69 242 ARG A O 1
ATOM 1901 N N . CYS A 1 243 ? 8.441 -9.628 -12.846 1.00 78.12 243 CYS A N 1
ATOM 1902 C CA . CYS A 1 243 ? 9.264 -9.968 -11.683 1.00 78.12 243 CYS A CA 1
ATOM 1903 C C . CYS A 1 243 ? 8.370 -10.386 -10.510 1.00 78.12 243 CYS A C 1
ATOM 1905 O O . CYS A 1 243 ? 8.231 -9.633 -9.548 1.00 78.12 243 CYS A O 1
ATOM 1907 N N . ALA A 1 244 ? 7.696 -11.527 -10.638 1.00 76.94 244 ALA A N 1
ATOM 1908 C CA . ALA A 1 244 ? 6.767 -11.979 -9.613 1.00 76.94 244 ALA A CA 1
ATOM 1909 C C . ALA A 1 244 ? 7.521 -12.368 -8.331 1.00 76.94 244 ALA A C 1
ATOM 1911 O O . ALA A 1 244 ? 8.505 -13.101 -8.386 1.00 76.94 244 ALA A O 1
ATOM 1912 N N . ASP A 1 245 ? 7.046 -11.869 -7.197 1.00 79.94 245 ASP A N 1
ATOM 1913 C CA . ASP A 1 245 ? 7.515 -12.249 -5.867 1.00 79.94 245 ASP A CA 1
ATOM 1914 C C . ASP A 1 245 ? 6.831 -13.527 -5.367 1.00 79.94 245 ASP A C 1
ATOM 1916 O O . ASP A 1 245 ? 7.376 -14.201 -4.493 1.00 79.94 245 ASP A O 1
ATOM 1920 N N . ILE A 1 246 ? 5.644 -13.823 -5.905 1.00 80.88 246 ILE A N 1
ATOM 1921 C CA . ILE A 1 246 ? 4.820 -14.991 -5.591 1.00 80.88 246 ILE A CA 1
ATOM 1922 C C . ILE A 1 246 ? 4.259 -15.622 -6.870 1.00 80.88 246 ILE A C 1
ATOM 1924 O O . ILE A 1 246 ? 4.096 -14.960 -7.899 1.00 80.88 246 ILE A O 1
ATOM 1928 N N . GLU A 1 247 ? 4.010 -16.930 -6.818 1.00 78.56 247 GLU A N 1
ATOM 1929 C CA . GLU A 1 247 ? 3.613 -17.715 -7.992 1.00 78.56 247 GLU A CA 1
ATOM 1930 C C . GLU A 1 247 ? 2.182 -17.469 -8.441 1.00 78.56 247 GLU A C 1
ATOM 1932 O O . GLU A 1 247 ? 1.941 -17.622 -9.634 1.00 78.56 247 GLU A O 1
ATOM 1937 N N . ASP A 1 248 ? 1.302 -17.068 -7.514 1.00 77.88 248 ASP A N 1
ATOM 1938 C CA . ASP A 1 248 ? -0.131 -16.815 -7.691 1.00 77.88 248 ASP A CA 1
ATOM 1939 C C . ASP A 1 248 ? -0.454 -15.309 -7.669 1.00 77.88 248 ASP A C 1
ATOM 1941 O O . ASP A 1 248 ? 0.257 -14.535 -7.027 1.00 77.88 248 ASP A O 1
ATOM 1945 N N . PRO A 1 249 ? -1.511 -14.850 -8.370 1.00 77.50 249 PRO A N 1
ATOM 1946 C CA . PRO A 1 249 ? -1.859 -13.436 -8.400 1.00 77.50 249 PRO A CA 1
ATOM 1947 C C . PRO A 1 249 ? -2.442 -12.977 -7.049 1.00 77.50 249 PRO A C 1
ATOM 1949 O O . PRO A 1 249 ? -3.143 -13.755 -6.401 1.00 77.50 249 PRO A O 1
ATOM 1952 N N . PRO A 1 250 ? -2.267 -11.703 -6.650 1.00 82.94 250 PRO A N 1
ATOM 1953 C CA . PRO A 1 250 ? -1.447 -10.685 -7.315 1.00 82.94 250 PRO A CA 1
ATOM 1954 C C . PRO A 1 250 ? 0.043 -11.038 -7.233 1.00 82.94 250 PRO A C 1
ATOM 1956 O O . PRO A 1 250 ? 0.493 -11.551 -6.227 1.00 82.94 250 PRO A O 1
ATOM 1959 N N . TRP A 1 251 ? 0.821 -10.781 -8.287 1.00 84.88 251 TRP A N 1
ATOM 1960 C CA . TRP A 1 251 ? 2.164 -11.371 -8.419 1.00 84.88 251 TRP A CA 1
ATOM 1961 C C . TRP A 1 251 ? 3.234 -10.769 -7.497 1.00 84.88 251 TRP A C 1
ATOM 1963 O O . TRP A 1 251 ? 4.374 -11.233 -7.516 1.00 84.88 251 TRP A O 1
ATOM 1973 N N . TYR A 1 252 ? 2.913 -9.717 -6.745 1.00 87.56 252 TYR A N 1
ATOM 1974 C CA . TYR A 1 252 ? 3.872 -8.951 -5.954 1.00 87.56 252 TYR A CA 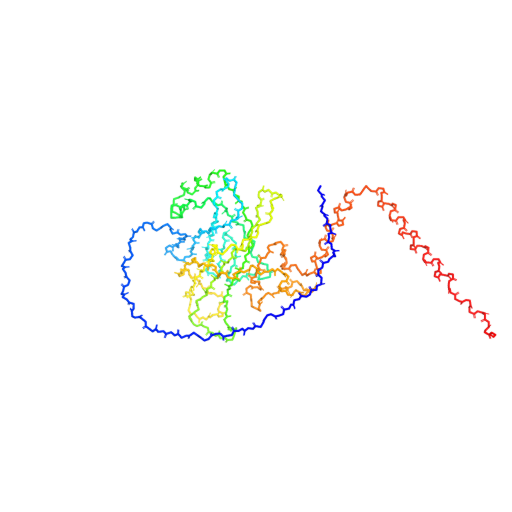1
ATOM 1975 C C . TYR A 1 252 ? 3.465 -8.960 -4.490 1.00 87.56 252 TYR A C 1
ATOM 1977 O O . TYR A 1 252 ? 2.348 -8.585 -4.141 1.00 87.56 252 TYR A O 1
ATOM 1985 N N . GLU A 1 253 ? 4.405 -9.378 -3.653 1.00 90.25 253 GLU A N 1
ATOM 1986 C CA . GLU A 1 253 ? 4.297 -9.285 -2.202 1.00 90.25 253 GLU A CA 1
ATOM 1987 C C . GLU A 1 253 ? 4.744 -7.889 -1.770 1.00 90.25 253 GLU A C 1
ATOM 1989 O O . GLU A 1 253 ? 4.087 -7.240 -0.969 1.00 90.25 253 GLU A O 1
ATOM 1994 N N . VAL A 1 254 ? 5.835 -7.377 -2.351 1.00 92.44 254 VAL A N 1
ATOM 1995 C CA . VAL A 1 254 ? 6.448 -6.125 -1.904 1.00 92.44 254 VAL A CA 1
ATOM 1996 C C . VAL A 1 254 ? 6.408 -5.094 -3.022 1.00 92.44 254 VAL A C 1
ATOM 1998 O O . VAL A 1 254 ? 6.978 -5.277 -4.100 1.00 92.44 254 VAL A O 1
ATOM 2001 N N . VAL A 1 255 ? 5.750 -3.972 -2.748 1.00 93.06 255 VAL A N 1
ATOM 2002 C CA . VAL A 1 255 ? 5.505 -2.901 -3.708 1.00 93.06 255 VAL A CA 1
ATOM 2003 C C . VAL A 1 255 ? 6.241 -1.640 -3.278 1.00 93.06 255 VAL A C 1
ATOM 2005 O O . VAL A 1 255 ? 5.820 -0.922 -2.375 1.00 93.06 255 VAL A O 1
ATOM 2008 N N . TRP A 1 256 ? 7.326 -1.363 -3.996 1.00 92.62 256 TRP A N 1
ATOM 2009 C CA . TRP A 1 256 ? 8.043 -0.091 -3.972 1.00 92.62 256 TRP A CA 1
ATOM 2010 C C . TRP A 1 256 ? 7.604 0.714 -5.189 1.00 92.62 256 TRP A C 1
ATOM 2012 O O . TRP A 1 256 ? 8.042 0.407 -6.297 1.00 92.62 256 TRP A O 1
ATOM 2022 N N . GLN A 1 257 ? 6.728 1.703 -5.026 1.00 91.12 257 GLN A N 1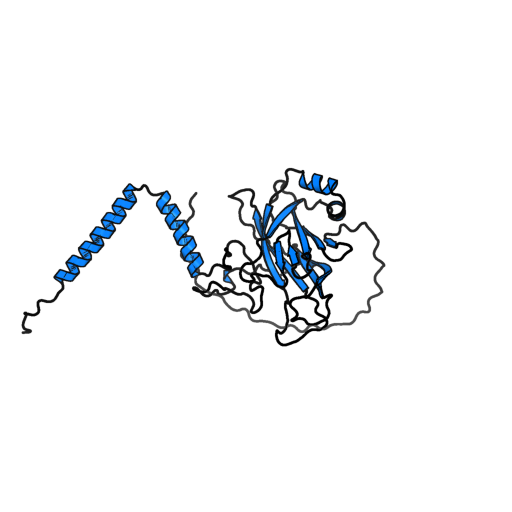
ATOM 2023 C CA . GLN A 1 257 ? 6.018 2.372 -6.126 1.00 91.12 257 GLN A CA 1
ATOM 2024 C C . GLN A 1 257 ? 6.970 2.919 -7.196 1.00 91.12 257 GLN A C 1
ATOM 2026 O O . GLN A 1 257 ? 6.688 2.822 -8.386 1.00 91.12 257 GLN A O 1
ATOM 2031 N N . ALA A 1 258 ? 8.149 3.405 -6.795 1.00 87.12 258 ALA A N 1
ATOM 2032 C CA . ALA A 1 258 ? 9.183 3.900 -7.709 1.00 87.12 258 ALA A CA 1
ATOM 2033 C C . ALA A 1 258 ? 9.727 2.840 -8.694 1.00 87.12 258 ALA A C 1
ATOM 2035 O O . ALA A 1 258 ? 10.416 3.178 -9.658 1.00 87.12 258 ALA A O 1
ATOM 2036 N N . HIS A 1 259 ? 9.475 1.556 -8.437 1.00 86.88 259 HIS A N 1
ATOM 2037 C CA . HIS A 1 259 ? 9.926 0.422 -9.244 1.00 86.88 259 HIS A CA 1
ATOM 2038 C C . HIS A 1 259 ? 8.805 -0.224 -10.058 1.00 86.88 259 HIS A C 1
ATOM 2040 O O . HIS A 1 259 ? 9.024 -1.283 -10.648 1.00 86.88 259 HIS A O 1
ATOM 2046 N N . PHE A 1 260 ? 7.628 0.394 -10.109 1.00 88.06 260 PHE A N 1
ATOM 2047 C CA . PHE A 1 260 ? 6.515 -0.044 -10.936 1.00 88.06 260 PHE A CA 1
ATOM 2048 C C . PHE A 1 260 ? 6.161 1.027 -11.964 1.00 88.06 260 PHE A C 1
ATOM 2050 O O . PHE A 1 260 ? 6.314 2.222 -11.727 1.00 88.06 260 PHE A O 1
ATOM 2057 N N . ASP A 1 261 ? 5.678 0.580 -13.115 1.00 85.94 261 ASP A N 1
ATOM 2058 C CA . ASP A 1 261 ? 5.042 1.429 -14.113 1.00 85.94 261 ASP A CA 1
ATOM 2059 C C . ASP A 1 261 ? 3.715 0.829 -14.583 1.00 85.94 261 ASP A C 1
ATOM 2061 O O . ASP A 1 261 ? 3.211 -0.135 -14.006 1.00 85.94 261 ASP A O 1
ATOM 2065 N N . GLU A 1 262 ? 3.139 1.409 -15.636 1.00 85.31 262 GLU A N 1
ATOM 2066 C CA . GLU A 1 262 ? 1.848 1.017 -16.213 1.00 85.31 262 GLU A CA 1
ATOM 2067 C C . GLU A 1 262 ? 1.783 -0.453 -16.660 1.00 85.31 262 GLU A C 1
ATOM 2069 O O . GLU A 1 262 ? 0.693 -0.981 -16.874 1.00 85.31 262 GLU A O 1
ATOM 2074 N N . LEU A 1 263 ? 2.932 -1.124 -16.805 1.00 84.00 263 LEU A N 1
ATOM 2075 C CA . LEU A 1 263 ? 3.036 -2.516 -17.245 1.00 84.00 263 LEU A CA 1
ATOM 2076 C C . LEU A 1 263 ? 3.475 -3.469 -16.122 1.00 84.00 263 LEU A C 1
ATOM 2078 O O . LEU A 1 263 ? 3.451 -4.685 -16.321 1.00 84.00 263 LEU A O 1
ATOM 2082 N N . GLY A 1 264 ? 3.852 -2.941 -14.954 1.00 84.44 264 GLY A N 1
ATOM 2083 C CA . GLY A 1 264 ? 4.236 -3.710 -13.773 1.00 84.44 264 GLY A CA 1
ATOM 2084 C C . GLY A 1 264 ? 5.630 -3.380 -13.252 1.00 84.44 264 GLY A C 1
ATOM 2085 O O . GLY A 1 264 ? 6.141 -2.276 -13.446 1.00 84.44 264 GLY A O 1
ATOM 2086 N N . ARG A 1 265 ? 6.251 -4.326 -12.537 1.00 83.69 265 ARG A N 1
ATOM 2087 C CA . ARG A 1 265 ? 7.583 -4.113 -11.945 1.00 83.69 265 ARG A CA 1
ATOM 2088 C C . ARG A 1 265 ? 8.638 -3.948 -13.034 1.00 83.69 265 ARG A C 1
ATOM 2090 O O . ARG A 1 265 ? 8.799 -4.802 -13.905 1.00 83.69 265 ARG A O 1
ATOM 2097 N N . ILE A 1 266 ? 9.411 -2.875 -12.949 1.00 77.38 266 ILE A N 1
ATOM 2098 C CA . ILE A 1 266 ? 10.459 -2.572 -13.914 1.00 77.38 266 ILE A CA 1
ATOM 2099 C C . ILE A 1 266 ? 11.626 -3.547 -13.699 1.00 77.38 266 ILE A C 1
ATOM 2101 O O . ILE A 1 266 ? 12.318 -3.500 -12.682 1.00 77.38 266 ILE A O 1
ATOM 2105 N N . GLY A 1 267 ? 11.856 -4.438 -14.669 1.00 75.06 267 GLY A N 1
ATOM 2106 C CA . GLY A 1 267 ? 13.007 -5.343 -14.671 1.00 75.06 267 GLY A CA 1
ATOM 2107 C C . GLY A 1 267 ? 14.344 -4.591 -14.673 1.00 75.06 267 GLY A C 1
ATOM 2108 O O . GLY A 1 267 ? 14.433 -3.437 -15.095 1.00 75.06 267 GLY A O 1
ATOM 2109 N N . SER A 1 268 ? 15.416 -5.248 -14.229 1.00 71.81 268 SER A N 1
ATOM 2110 C CA . SER A 1 268 ? 16.701 -4.582 -13.961 1.00 71.81 268 SER A CA 1
ATOM 2111 C C . SER A 1 268 ? 17.335 -3.923 -15.196 1.00 71.81 268 SER A C 1
ATOM 2113 O O . SER A 1 268 ? 17.878 -2.823 -15.084 1.00 71.81 268 SER A O 1
ATOM 2115 N N . LEU A 1 269 ? 17.246 -4.538 -16.383 1.00 79.81 269 LEU A N 1
ATOM 2116 C CA . LEU A 1 269 ? 17.792 -3.963 -17.619 1.00 79.81 269 LEU A CA 1
ATOM 2117 C C . LEU A 1 269 ? 16.913 -2.829 -18.155 1.00 79.81 269 LEU A C 1
ATOM 2119 O O . LEU A 1 269 ? 17.429 -1.788 -18.555 1.00 79.81 269 LEU A O 1
ATOM 2123 N N . ARG A 1 270 ? 15.587 -3.002 -18.106 1.00 78.94 270 ARG A N 1
ATOM 2124 C CA . ARG A 1 270 ? 14.619 -1.970 -18.497 1.00 78.94 270 ARG A CA 1
ATOM 2125 C C . ARG A 1 270 ? 14.763 -0.730 -17.625 1.00 78.94 270 ARG A C 1
ATOM 2127 O O . ARG A 1 270 ? 14.839 0.373 -18.149 1.00 78.94 270 ARG A O 1
ATOM 2134 N N . TRP A 1 271 ? 14.868 -0.908 -16.313 1.00 76.06 271 TRP A N 1
ATOM 2135 C CA . TRP A 1 271 ? 15.064 0.187 -15.370 1.00 76.06 271 TRP A CA 1
ATOM 2136 C C . TRP A 1 271 ? 16.364 0.936 -15.647 1.00 76.06 271 TRP A C 1
ATOM 2138 O O . TRP A 1 271 ? 16.373 2.165 -15.690 1.00 76.06 271 TRP A O 1
ATOM 2148 N N . ARG A 1 272 ? 17.452 0.201 -15.919 1.00 79.25 272 ARG A N 1
ATOM 2149 C CA . ARG A 1 272 ? 18.722 0.797 -16.350 1.00 79.25 272 ARG A CA 1
ATOM 2150 C C . ARG A 1 272 ? 18.565 1.582 -17.648 1.00 79.25 272 ARG A C 1
ATOM 2152 O O . ARG A 1 272 ? 19.089 2.684 -17.719 1.00 79.25 272 ARG A O 1
ATOM 2159 N N . PHE A 1 273 ? 17.843 1.057 -18.638 1.00 83.06 273 PHE A N 1
ATOM 2160 C CA . PHE A 1 273 ? 17.619 1.739 -19.913 1.00 83.06 273 PHE A CA 1
ATOM 2161 C C . PHE A 1 273 ? 16.757 2.997 -19.757 1.00 83.06 273 PHE A C 1
ATOM 2163 O O . PHE A 1 273 ? 17.109 4.039 -20.299 1.00 83.06 273 PHE A O 1
ATOM 2170 N N . LEU A 1 274 ? 15.680 2.935 -18.969 1.00 78.25 274 LEU A N 1
ATOM 2171 C CA . LEU A 1 274 ? 14.830 4.089 -18.667 1.00 78.25 274 LEU A CA 1
ATOM 2172 C C . LEU A 1 274 ? 15.610 5.169 -17.910 1.00 78.25 274 LEU A C 1
ATOM 2174 O O . LEU A 1 274 ? 15.605 6.322 -18.329 1.00 78.25 274 LEU A O 1
ATOM 2178 N N . ARG A 1 275 ? 16.363 4.799 -16.861 1.00 79.56 275 ARG A N 1
ATOM 2179 C CA . ARG A 1 275 ? 17.248 5.743 -16.159 1.00 79.56 275 ARG A CA 1
ATOM 2180 C C . ARG A 1 275 ? 18.309 6.322 -17.081 1.00 79.56 275 ARG A C 1
ATOM 2182 O O . ARG A 1 275 ? 18.532 7.526 -17.052 1.00 79.56 275 ARG A O 1
ATOM 2189 N N . PHE A 1 276 ? 18.952 5.485 -17.891 1.00 82.44 276 PHE A N 1
ATOM 2190 C CA . PHE A 1 276 ? 19.947 5.937 -18.855 1.00 82.44 276 PHE A CA 1
ATOM 2191 C C . PHE A 1 276 ? 19.332 6.932 -19.842 1.00 82.44 276 PHE A C 1
ATOM 2193 O O . PHE A 1 276 ? 19.886 8.008 -20.026 1.00 82.44 276 PHE A O 1
ATOM 2200 N N . GLY A 1 277 ? 18.157 6.631 -20.397 1.00 82.19 277 GLY A N 1
ATOM 2201 C CA . GLY A 1 277 ? 17.413 7.526 -21.280 1.00 82.19 277 GLY A CA 1
ATOM 2202 C C . GLY A 1 277 ? 17.068 8.861 -20.618 1.00 82.19 277 GLY A C 1
ATOM 2203 O O . GLY A 1 277 ? 17.322 9.908 -21.207 1.00 82.19 277 GLY A O 1
ATOM 2204 N N . SER A 1 278 ? 16.572 8.853 -19.376 1.00 78.81 278 SER A N 1
ATOM 2205 C CA . SER A 1 278 ? 16.302 10.082 -18.616 1.00 78.81 278 SER A CA 1
ATOM 2206 C C . SER A 1 278 ? 17.573 10.892 -18.343 1.00 78.81 278 SER A C 1
ATOM 2208 O O . SER A 1 278 ? 17.566 12.110 -18.511 1.00 78.81 278 SER A O 1
ATOM 2210 N N . CYS A 1 279 ? 18.678 10.235 -17.977 1.00 79.56 279 CYS A N 1
ATOM 2211 C CA . CYS A 1 279 ? 19.972 10.888 -17.773 1.00 79.56 279 CYS A CA 1
ATOM 2212 C C . CYS A 1 279 ? 20.525 11.486 -19.070 1.00 79.56 279 CYS A C 1
ATOM 2214 O O . CYS A 1 279 ? 20.989 12.624 -19.062 1.00 79.56 279 CYS A O 1
ATOM 2216 N N . VAL A 1 280 ? 20.445 10.754 -20.185 1.00 82.06 280 VAL A N 1
ATOM 2217 C CA . VAL A 1 280 ? 20.854 11.246 -21.505 1.00 82.06 280 VAL A CA 1
ATOM 2218 C C . VAL A 1 280 ? 19.992 12.432 -21.910 1.00 82.06 280 VAL A C 1
ATOM 2220 O O . VAL A 1 280 ? 20.546 13.446 -22.304 1.00 82.06 280 VAL A O 1
ATOM 2223 N N . ASN A 1 281 ? 18.669 12.362 -21.757 1.00 81.00 281 ASN A N 1
ATOM 2224 C CA . ASN A 1 281 ? 17.780 13.472 -22.101 1.00 81.00 281 ASN A CA 1
ATOM 2225 C C . ASN A 1 281 ? 18.087 14.728 -21.268 1.00 81.00 281 ASN A C 1
ATOM 2227 O O . ASN A 1 281 ? 18.182 15.830 -21.804 1.00 81.00 281 ASN A O 1
ATOM 2231 N N . HIS A 1 282 ? 18.331 14.557 -19.965 1.00 81.50 282 HIS A N 1
ATOM 2232 C CA . HIS A 1 282 ? 18.757 15.654 -19.101 1.00 81.50 282 HIS A CA 1
ATOM 2233 C C . HIS A 1 282 ? 20.094 16.251 -19.565 1.00 81.50 282 HIS A C 1
ATOM 2235 O O . HIS A 1 282 ? 20.214 17.466 -19.709 1.00 81.50 282 HIS A O 1
ATOM 2241 N N . PHE A 1 283 ? 21.079 15.410 -19.877 1.00 79.12 283 PHE A N 1
ATOM 2242 C CA . PHE A 1 283 ? 22.381 15.858 -20.368 1.00 79.12 283 PHE A CA 1
ATOM 2243 C C . PHE A 1 283 ? 22.285 16.554 -21.735 1.00 79.12 283 PHE A C 1
ATOM 2245 O O . PHE A 1 283 ? 22.888 17.605 -21.935 1.00 79.12 283 PHE A O 1
ATOM 2252 N N . VAL A 1 284 ? 21.468 16.027 -22.652 1.00 79.62 284 VAL A N 1
ATOM 2253 C CA . VAL A 1 284 ? 21.161 16.640 -23.953 1.00 79.62 284 VAL A CA 1
ATOM 2254 C C . VAL A 1 284 ? 20.539 18.018 -23.772 1.00 79.62 284 VAL A C 1
ATOM 2256 O O . VAL A 1 284 ? 20.949 18.944 -24.463 1.00 79.62 284 VAL A O 1
ATOM 2259 N N . SER A 1 285 ? 19.623 18.178 -22.813 1.00 79.75 285 SER A N 1
ATOM 2260 C CA . SER A 1 285 ? 19.001 19.473 -22.514 1.00 79.75 285 SER A CA 1
ATOM 2261 C C . SER A 1 285 ? 19.963 20.495 -21.892 1.00 79.75 285 SER A C 1
ATOM 2263 O O . SER A 1 285 ? 19.781 21.695 -22.076 1.00 79.75 285 SER A O 1
ATOM 2265 N N . LEU A 1 286 ? 20.995 20.032 -21.176 1.00 84.62 286 LEU A N 1
ATOM 2266 C CA . LEU A 1 286 ? 21.975 20.893 -20.508 1.00 84.62 286 LEU A CA 1
ATOM 2267 C C . LEU A 1 286 ? 23.074 21.384 -21.459 1.00 84.62 286 LEU A C 1
ATOM 2269 O O . LEU A 1 286 ? 23.639 22.461 -21.269 1.00 84.62 286 LEU A O 1
ATOM 2273 N N . VAL A 1 287 ? 23.419 20.561 -22.448 1.00 80.31 287 VAL A N 1
ATOM 2274 C CA . VAL A 1 287 ? 24.516 20.820 -23.378 1.00 80.31 287 VAL A CA 1
ATOM 2275 C C . VAL A 1 287 ? 23.993 21.615 -24.580 1.00 80.31 287 VAL A C 1
ATOM 2277 O O . VAL A 1 287 ? 23.098 21.141 -25.282 1.00 80.31 287 VAL A O 1
ATOM 2280 N N . PRO A 1 288 ? 24.558 22.801 -24.878 1.00 84.31 288 PRO A N 1
ATOM 2281 C CA . PRO A 1 288 ? 24.136 23.598 -26.021 1.00 84.31 288 PRO A CA 1
ATOM 2282 C C . PRO A 1 288 ? 24.229 22.808 -27.329 1.00 84.31 288 PRO A C 1
ATOM 2284 O O . PRO A 1 288 ? 25.228 22.134 -27.590 1.00 84.31 288 PRO A O 1
ATOM 2287 N N . TYR A 1 289 ? 23.230 22.974 -28.198 1.00 81.62 289 TYR A N 1
ATOM 2288 C CA . TYR A 1 289 ? 23.178 22.371 -29.534 1.00 81.62 289 TYR A CA 1
ATOM 2289 C C . TYR A 1 289 ? 24.507 22.391 -30.327 1.00 81.62 289 TYR A C 1
ATOM 2291 O O . TYR A 1 289 ? 24.860 21.351 -30.885 1.00 81.62 289 TYR A O 1
ATOM 2299 N N . PRO A 1 290 ? 25.311 23.481 -30.357 1.00 82.62 290 PRO A N 1
ATOM 2300 C CA . PRO A 1 290 ? 26.583 23.473 -31.089 1.00 82.62 290 PRO A CA 1
ATOM 2301 C C . PRO A 1 290 ? 27.599 22.436 -30.588 1.00 82.62 290 PRO A C 1
ATOM 2303 O O . PRO A 1 290 ? 28.366 21.904 -31.386 1.00 82.62 290 PRO A O 1
ATOM 2306 N N . VAL A 1 291 ? 27.596 22.094 -29.297 1.00 86.00 291 VAL A N 1
ATOM 2307 C CA . VAL A 1 291 ? 28.491 21.058 -28.757 1.00 86.00 291 VAL A CA 1
ATOM 2308 C C . VAL A 1 291 ? 28.084 19.677 -29.277 1.00 86.00 291 VAL A C 1
ATOM 2310 O O . VAL A 1 291 ? 28.949 18.887 -29.653 1.00 86.00 291 VAL A O 1
ATOM 2313 N N . TRP A 1 292 ? 26.780 19.403 -29.391 1.00 83.81 292 TRP A N 1
ATOM 2314 C CA . TRP A 1 292 ? 26.280 18.165 -29.996 1.00 83.81 292 TRP A CA 1
ATOM 2315 C C . TRP A 1 292 ? 26.661 18.035 -31.471 1.00 83.81 292 TRP A C 1
ATOM 2317 O O . TRP A 1 292 ? 27.022 16.941 -31.901 1.00 83.81 292 TRP A O 1
ATOM 2327 N N . ILE A 1 293 ? 26.657 19.141 -32.225 1.00 86.25 293 ILE A N 1
ATOM 2328 C CA . ILE A 1 293 ? 27.145 19.153 -33.613 1.00 86.25 293 ILE A CA 1
ATOM 2329 C C . ILE A 1 293 ? 28.620 18.741 -33.658 1.00 86.25 293 ILE A C 1
ATOM 2331 O O . ILE A 1 293 ? 28.981 17.884 -34.458 1.00 86.25 293 ILE A O 1
ATOM 2335 N N . LEU A 1 294 ? 29.470 19.299 -32.789 1.00 89.81 294 LEU A N 1
ATOM 2336 C CA . LEU A 1 294 ? 30.896 18.952 -32.752 1.00 89.81 294 LEU A CA 1
ATOM 2337 C C . LEU A 1 294 ? 31.126 17.479 -32.398 1.00 89.81 294 LEU A C 1
ATOM 2339 O O . LEU A 1 294 ? 31.948 16.818 -33.032 1.00 89.81 294 LEU A O 1
ATOM 2343 N N . VAL A 1 295 ? 30.371 16.943 -31.433 1.00 90.12 295 VAL A N 1
ATOM 2344 C CA . VAL A 1 295 ? 30.414 15.513 -31.090 1.00 90.12 295 VAL A CA 1
ATOM 2345 C C . VAL A 1 295 ? 29.986 14.657 -32.282 1.00 90.12 295 VAL A C 1
ATOM 2347 O O . VAL A 1 295 ? 30.680 13.700 -32.623 1.00 90.12 295 VAL A O 1
ATOM 2350 N N . ALA A 1 296 ? 28.890 15.013 -32.958 1.00 90.00 296 ALA A N 1
ATOM 2351 C CA . ALA A 1 296 ? 28.410 14.291 -34.132 1.00 90.00 296 ALA A CA 1
ATOM 2352 C C . ALA A 1 296 ? 29.432 14.320 -35.279 1.00 90.00 296 ALA A C 1
ATOM 2354 O O . ALA A 1 296 ? 29.736 13.273 -35.847 1.00 90.00 296 ALA A O 1
ATOM 2355 N N . VAL A 1 297 ? 30.026 15.483 -35.571 1.00 93.25 297 VAL A N 1
ATOM 2356 C CA . VAL A 1 297 ? 31.092 15.629 -36.576 1.00 93.25 297 VAL A CA 1
ATOM 2357 C C . VAL A 1 297 ? 32.304 14.773 -36.210 1.00 93.25 297 VAL A C 1
ATOM 2359 O O . VAL A 1 297 ? 32.823 14.070 -37.072 1.00 93.25 297 VAL A O 1
ATOM 2362 N N . GLY A 1 298 ? 32.724 14.764 -34.942 1.00 93.69 298 GLY A N 1
ATOM 2363 C CA . GLY A 1 298 ? 33.832 13.929 -34.473 1.00 93.69 298 GLY A CA 1
ATOM 2364 C C . GLY A 1 298 ? 33.560 12.427 -34.617 1.00 93.69 298 GLY A C 1
ATOM 2365 O O . GLY A 1 298 ? 34.438 11.679 -35.046 1.00 93.69 298 GLY A O 1
ATOM 2366 N N . ILE A 1 299 ? 32.335 11.980 -34.316 1.00 92.06 299 ILE A N 1
ATOM 2367 C CA . ILE A 1 299 ? 31.918 10.581 -34.505 1.00 92.06 299 ILE A CA 1
ATOM 2368 C C . ILE A 1 299 ? 31.918 10.220 -35.993 1.00 92.06 299 ILE A C 1
ATOM 2370 O O . ILE A 1 299 ? 32.492 9.198 -36.365 1.00 92.06 299 ILE A O 1
ATOM 2374 N N . VAL A 1 300 ? 31.325 11.061 -36.847 1.00 93.38 300 VAL A N 1
ATOM 2375 C CA . VAL A 1 300 ? 31.291 10.847 -38.301 1.00 93.38 300 VAL A CA 1
ATOM 2376 C C . VAL A 1 300 ? 32.709 10.794 -38.863 1.00 93.38 300 VAL A C 1
ATOM 2378 O O . VAL A 1 300 ? 33.045 9.831 -39.546 1.00 93.38 300 VAL A O 1
ATOM 2381 N N . TRP A 1 301 ? 33.572 11.750 -38.511 1.00 95.19 301 TRP A N 1
ATOM 2382 C CA . TRP A 1 301 ? 34.975 11.757 -38.930 1.00 95.19 301 TRP A CA 1
ATOM 2383 C C . TRP A 1 301 ? 35.683 10.459 -38.538 1.00 95.19 301 TRP A C 1
ATOM 2385 O O . TRP A 1 301 ? 36.354 9.845 -39.367 1.00 95.19 301 TRP A O 1
ATOM 2395 N N . ARG A 1 302 ? 35.510 9.996 -37.292 1.00 93.31 302 ARG A N 1
ATOM 2396 C CA . ARG A 1 302 ? 36.126 8.750 -36.817 1.00 93.31 302 ARG A CA 1
ATOM 2397 C C . ARG A 1 302 ? 35.623 7.530 -37.589 1.00 93.31 302 ARG A C 1
ATOM 2399 O O . ARG A 1 302 ? 36.427 6.675 -37.944 1.00 93.31 302 ARG A O 1
ATOM 2406 N N . LEU A 1 303 ? 34.322 7.449 -37.860 1.00 90.62 303 LEU A N 1
ATOM 2407 C CA . LEU A 1 303 ? 33.736 6.345 -38.626 1.00 90.62 303 LEU A CA 1
ATOM 2408 C C . LEU A 1 303 ? 34.205 6.341 -40.089 1.00 90.62 303 LEU A C 1
ATOM 2410 O O . LEU A 1 303 ? 34.483 5.274 -40.632 1.00 90.62 303 LEU A O 1
ATOM 2414 N N . PHE A 1 304 ? 34.350 7.514 -40.713 1.00 89.94 304 PHE A N 1
ATOM 2415 C CA . PHE A 1 304 ? 34.908 7.632 -42.064 1.00 89.94 304 PHE A CA 1
ATOM 2416 C C . PHE A 1 304 ? 36.400 7.278 -42.112 1.00 89.94 304 PHE A C 1
ATOM 2418 O O . PHE A 1 304 ? 36.815 6.550 -43.011 1.00 89.94 304 PHE A O 1
ATOM 2425 N N . GLY A 1 305 ? 37.185 7.713 -41.122 1.00 87.62 305 GLY A N 1
ATOM 2426 C CA . GLY A 1 305 ? 38.603 7.361 -41.027 1.00 87.62 305 GLY A CA 1
ATOM 2427 C C . GLY A 1 305 ? 38.837 5.858 -40.833 1.00 87.62 305 GLY A C 1
ATOM 2428 O O . GLY A 1 305 ? 39.739 5.297 -41.447 1.00 87.62 305 GLY A O 1
ATOM 2429 N N . LEU A 1 306 ? 37.994 5.182 -40.040 1.00 84.12 306 LEU A N 1
ATOM 2430 C CA . LEU A 1 306 ? 38.071 3.725 -39.862 1.00 84.12 306 LEU A CA 1
ATOM 2431 C C . LEU A 1 306 ? 37.771 2.957 -41.158 1.00 84.12 306 LEU A C 1
ATOM 2433 O O . LEU A 1 306 ? 38.436 1.963 -41.428 1.00 84.12 306 LEU A O 1
ATOM 2437 N N . ARG A 1 307 ? 36.833 3.436 -41.987 1.00 80.69 307 ARG A N 1
ATOM 2438 C CA . ARG A 1 307 ? 36.559 2.826 -43.300 1.00 80.69 307 ARG A CA 1
ATOM 2439 C C . ARG A 1 307 ? 37.715 2.970 -44.286 1.00 80.69 307 ARG A C 1
ATOM 2441 O O . ARG A 1 307 ? 37.942 2.054 -45.062 1.00 80.69 307 ARG A O 1
ATOM 2448 N N . GLN A 1 308 ? 38.423 4.099 -44.284 1.00 78.44 308 GLN A N 1
ATOM 2449 C CA . GLN A 1 308 ? 39.580 4.283 -45.170 1.00 78.44 308 GLN A CA 1
ATOM 2450 C C . GLN A 1 308 ? 40.733 3.355 -44.783 1.00 78.44 308 GLN A C 1
ATOM 2452 O O . GLN A 1 308 ? 41.307 2.714 -45.654 1.00 78.44 308 GLN A O 1
ATOM 2457 N N . ALA A 1 309 ? 40.990 3.193 -43.483 1.00 75.06 309 ALA A N 1
ATOM 2458 C CA . ALA A 1 309 ? 42.003 2.256 -43.009 1.00 75.06 309 ALA A CA 1
ATOM 2459 C C . ALA A 1 309 ? 41.697 0.799 -43.407 1.00 75.06 309 ALA A C 1
ATOM 2461 O O . ALA A 1 309 ? 42.613 0.061 -43.748 1.00 75.06 309 ALA A O 1
ATOM 2462 N N . GLU A 1 310 ? 40.427 0.381 -43.406 1.00 78.00 310 GLU A N 1
ATOM 2463 C CA . GLU A 1 310 ? 40.034 -0.976 -43.814 1.00 78.00 310 GLU A CA 1
ATOM 2464 C C . GLU A 1 310 ? 40.265 -1.232 -45.315 1.00 78.00 310 GLU A C 1
ATOM 2466 O O . GLU A 1 310 ? 40.737 -2.307 -45.676 1.00 78.00 310 GLU A O 1
ATOM 2471 N N . VAL A 1 311 ? 40.040 -0.228 -46.174 1.00 77.38 311 VAL A N 1
ATOM 2472 C CA . VAL A 1 311 ? 40.330 -0.308 -47.621 1.00 77.38 311 VAL A CA 1
ATOM 2473 C C . VAL A 1 311 ? 41.834 -0.409 -47.892 1.00 77.38 311 VAL A C 1
ATOM 2475 O O . VAL A 1 311 ? 42.254 -1.157 -48.769 1.00 77.38 311 VAL A O 1
ATOM 2478 N N . ASP A 1 312 ? 42.660 0.276 -47.103 1.00 69.88 312 ASP A N 1
ATOM 2479 C CA . ASP A 1 312 ? 44.119 0.246 -47.266 1.00 69.88 312 ASP A CA 1
ATOM 2480 C C . ASP A 1 312 ? 44.769 -1.040 -46.713 1.00 69.88 312 ASP A C 1
ATOM 2482 O O . ASP A 1 312 ? 45.961 -1.272 -46.924 1.00 69.88 312 ASP A O 1
ATOM 2486 N N . THR A 1 313 ? 44.010 -1.887 -46.001 1.00 67.69 313 THR A N 1
ATOM 2487 C CA . THR A 1 313 ? 44.513 -3.156 -45.442 1.00 67.69 313 THR A CA 1
ATOM 2488 C C . THR A 1 313 ? 44.136 -4.379 -46.285 1.00 67.69 313 THR A C 1
ATOM 2490 O O . THR A 1 313 ? 44.467 -5.499 -45.896 1.00 67.69 313 THR A O 1
ATOM 2493 N N . GLU A 1 314 ? 43.462 -4.207 -47.428 1.00 65.81 314 GLU A N 1
ATOM 2494 C CA . GLU A 1 314 ? 43.185 -5.319 -48.340 1.00 65.81 314 GLU A CA 1
ATOM 2495 C C . GLU A 1 314 ? 44.517 -5.801 -48.958 1.00 65.81 314 GLU A C 1
ATOM 2497 O O . GLU A 1 314 ? 45.192 -5.034 -49.651 1.00 65.81 314 GLU A O 1
ATOM 2502 N N . PRO A 1 315 ? 44.976 -7.031 -48.643 1.00 63.53 315 PRO A N 1
ATOM 2503 C CA . PRO A 1 315 ? 46.277 -7.507 -49.081 1.00 63.53 315 PRO A CA 1
ATOM 2504 C C . PRO A 1 315 ? 46.261 -7.683 -50.594 1.00 63.53 315 PRO A C 1
ATOM 2506 O O . PRO A 1 315 ? 45.483 -8.471 -51.126 1.00 63.53 315 PRO A O 1
ATOM 2509 N N . ASP A 1 316 ? 47.154 -6.951 -51.255 1.00 68.31 316 ASP A N 1
ATOM 2510 C CA . ASP A 1 316 ? 47.411 -7.036 -52.687 1.00 68.31 316 ASP A CA 1
ATOM 2511 C C . ASP A 1 316 ? 47.600 -8.513 -53.100 1.00 68.31 316 ASP A C 1
ATOM 2513 O O . ASP A 1 316 ? 48.597 -9.134 -52.701 1.00 68.31 316 ASP A O 1
ATOM 2517 N N . PRO A 1 317 ? 46.644 -9.116 -53.837 1.00 71.00 317 PRO A N 1
ATOM 2518 C CA . PRO A 1 317 ? 46.653 -10.548 -54.131 1.00 71.00 317 PRO A CA 1
ATOM 2519 C C . PRO A 1 317 ? 47.796 -10.962 -55.070 1.00 71.00 317 PRO A C 1
ATOM 2521 O O . PRO A 1 317 ? 47.963 -12.152 -55.337 1.00 71.00 317 PRO A O 1
ATOM 2524 N N . GLU A 1 318 ? 48.604 -10.015 -55.556 1.00 68.94 318 GLU A N 1
ATOM 2525 C CA . GLU A 1 318 ? 49.669 -10.266 -56.526 1.00 68.94 318 GLU A CA 1
ATOM 2526 C C . GLU A 1 318 ? 51.093 -10.282 -55.955 1.00 68.94 318 GLU A C 1
ATOM 2528 O O . GLU A 1 318 ? 52.046 -10.367 -56.729 1.00 68.94 318 GLU A O 1
ATOM 2533 N N . LYS A 1 319 ? 51.305 -10.273 -54.630 1.00 60.28 319 LYS A N 1
ATOM 2534 C CA . LYS A 1 319 ? 52.658 -10.523 -54.091 1.00 60.28 319 LYS A CA 1
ATOM 2535 C C . LYS A 1 319 ? 52.948 -12.027 -53.976 1.00 60.28 319 LYS A C 1
ATOM 2537 O O . LYS A 1 319 ? 52.433 -12.665 -53.057 1.00 60.28 319 LYS A O 1
ATOM 2542 N N . PRO A 1 320 ? 53.795 -12.615 -54.848 1.00 58.72 320 PRO A N 1
ATOM 2543 C CA . PRO A 1 320 ? 54.214 -14.000 -54.696 1.00 58.72 320 PRO A CA 1
ATOM 2544 C C . PRO A 1 320 ? 55.028 -14.160 -53.408 1.00 58.72 320 PRO A C 1
ATOM 2546 O O . PRO A 1 320 ? 55.960 -13.397 -53.146 1.00 58.72 320 PRO A O 1
ATOM 2549 N N . LEU A 1 321 ? 54.658 -15.165 -52.614 1.00 58.56 321 LEU A N 1
ATOM 2550 C CA . LEU A 1 321 ? 55.427 -15.635 -51.465 1.00 58.56 321 LEU A CA 1
ATOM 2551 C C . LEU A 1 321 ? 56.775 -16.166 -51.965 1.00 58.56 321 LEU A C 1
ATOM 2553 O O . LEU A 1 321 ? 56.831 -17.206 -52.624 1.00 58.56 321 LEU A O 1
ATOM 2557 N N . LEU A 1 322 ? 57.830 -15.408 -51.672 1.00 61.97 322 LEU A N 1
ATOM 2558 C CA . LEU A 1 322 ? 59.224 -15.841 -51.732 1.00 61.97 322 LEU A CA 1
ATOM 2559 C C . LEU A 1 322 ? 59.628 -16.449 -50.389 1.00 61.97 322 LEU A C 1
ATOM 2561 O O . LEU A 1 322 ? 59.254 -15.865 -49.346 1.00 61.97 322 LEU A O 1
#

Sequence (322 aa):
MAITCSLLSRLTNGTIPEKTTTPISRPGQAVSPPPKPSEEPSNSDFYISRDHSSALVKLDLPGAPFRSGQMSSVLLNFTFTSDGHHLVLNGRIFALTVPNPSVPARLEVLQIPSSVYLAPFAEDLHYRDSVLGSTLKANLLLDYDFRFQNRDDPNIRYYNYHPVLHVNIIGCLALEDDNSPYVLLDAPSQRTVVISMRDQSVTNSGDPRRNFTIVSVQLLPRRADYRATEPSDKSCSPFSWRCADIEDPPWYEVVWQAHFDELGRIGSLRWRFLRFGSCVNHFVSLVPYPVWILVAVGIVWRLFGLRQAEVDTEPDPEKPLL

Secondary structure (DSSP, 8-state):
--------------PPPP-PPPPPP----PPPPPPPPP------SEEE-TTSSEEEEEEE-TT---TTSS-EEEEEEEEE-TTS--EEETTEEEESS-S-TTS---EEEEEEETT--HHHHHH-HHHHHHHTTSS--EEEEEEEEEEE-S-S-TTPPPSS---EEEEEEEEEEESSSTTPPPEE---TTSEEEEEEEEESS-S-TT-TT--EEEEEEEEEEPPTT--PPPTTSSPPPSS-S---SSSSSS--SEE-GGGEETTEE--HHHHHHHHHHHHHHHHHHHS-HHHHHHHHHHHHHHHHHHHHHHHHTS--TT----

Radius of gyration: 28.12 Å; chains: 1; bounding box: 82×52×93 Å

pLDDT: mean 79.81, std 17.04, range [28.12, 97.44]

Organism: NCBI:txid574656